Protein AF-A0A3M1KIP5-F1 (afdb_monomer_lite)

Secondary structure (DSSP, 8-state):
-HHHHHHHHHHHHHHT-SSPEEHHHHHHHHHHTT-S-TTS-HHHHHHHHHHHHHHHH--B-TTS-B--TT-EEEEE-SSS-EEEEE--SSTT---GGG--HHHHHHHHHHHHHHTTTS-HHHHHHHHHHHHHHHHHHHHHTTTS-HHHHHHHHHS-----SS---PPP---HHHHHHHHHHHHT-

Structure (mmCIF, N/CA/C/O backbone):
data_AF-A0A3M1KIP5-F1
#
_entry.id   AF-A0A3M1KIP5-F1
#
loop_
_atom_site.group_PDB
_atom_site.id
_atom_site.type_symbol
_atom_site.label_atom_id
_atom_site.label_alt_id
_atom_site.label_comp_id
_atom_site.label_asym_id
_atom_site.label_entity_id
_atom_site.label_seq_id
_atom_site.pdbx_PDB_ins_code
_atom_site.Cartn_x
_atom_site.Cartn_y
_atom_site.Cartn_z
_atom_site.occupancy
_atom_site.B_iso_or_equiv
_atom_site.auth_seq_id
_atom_site.auth_comp_id
_atom_site.auth_asym_id
_atom_site.auth_atom_id
_atom_site.pdbx_PDB_model_num
ATOM 1 N N . MET A 1 1 ? 10.386 -3.881 9.598 1.00 54.75 1 MET A N 1
ATOM 2 C CA . MET A 1 1 ? 9.804 -4.702 8.514 1.00 54.75 1 MET A CA 1
ATOM 3 C C . MET A 1 1 ? 8.302 -4.890 8.726 1.00 54.75 1 MET A C 1
ATOM 5 O O . MET A 1 1 ? 7.538 -4.656 7.800 1.00 54.75 1 MET A O 1
ATOM 9 N N . ASP A 1 2 ? 7.871 -5.160 9.959 1.00 76.81 2 ASP A N 1
ATOM 10 C CA . ASP A 1 2 ? 6.479 -5.493 10.322 1.00 76.81 2 ASP A CA 1
ATOM 11 C C . ASP A 1 2 ? 5.437 -4.433 9.949 1.00 76.81 2 ASP A C 1
ATOM 13 O O . ASP A 1 2 ? 4.329 -4.760 9.543 1.00 76.81 2 ASP A O 1
ATOM 17 N N . THR A 1 3 ? 5.781 -3.145 10.023 1.00 81.94 3 THR A N 1
ATOM 18 C CA . THR A 1 3 ? 4.866 -2.063 9.616 1.00 81.94 3 THR A CA 1
ATOM 19 C C . THR A 1 3 ? 4.577 -2.058 8.118 1.00 81.94 3 THR A C 1
ATOM 21 O O . THR A 1 3 ? 3.453 -1.771 7.720 1.00 81.94 3 THR A O 1
ATOM 24 N N . PHE A 1 4 ? 5.569 -2.384 7.286 1.00 80.81 4 PHE A N 1
ATOM 25 C CA . PHE A 1 4 ? 5.369 -2.473 5.842 1.00 80.81 4 PHE A CA 1
ATOM 26 C C . PHE A 1 4 ? 4.468 -3.662 5.497 1.00 80.81 4 PHE A C 1
ATOM 28 O O . PHE A 1 4 ? 3.470 -3.487 4.806 1.00 80.81 4 PHE A O 1
ATOM 35 N N . LEU A 1 5 ? 4.772 -4.840 6.054 1.00 80.81 5 LEU A N 1
ATOM 36 C CA . LEU A 1 5 ? 3.982 -6.053 5.834 1.00 80.81 5 LEU A CA 1
ATOM 37 C C . LEU A 1 5 ? 2.540 -5.891 6.319 1.00 80.81 5 LEU A C 1
ATOM 39 O O . LEU A 1 5 ? 1.616 -6.241 5.598 1.00 80.81 5 LEU A O 1
ATOM 43 N N . ARG A 1 6 ? 2.335 -5.268 7.484 1.00 90.88 6 ARG A N 1
ATOM 44 C CA . ARG A 1 6 ? 0.993 -4.983 8.003 1.00 90.88 6 ARG A CA 1
ATOM 45 C C . ARG A 1 6 ? 0.198 -4.060 7.080 1.00 90.88 6 ARG A C 1
ATOM 47 O O . ARG A 1 6 ? -0.971 -4.315 6.830 1.00 90.88 6 ARG A O 1
ATOM 54 N N . ARG A 1 7 ? 0.816 -3.003 6.546 1.00 91.19 7 ARG A N 1
ATOM 55 C CA . ARG A 1 7 ? 0.163 -2.094 5.584 1.00 91.19 7 ARG A CA 1
ATOM 56 C C . ARG A 1 7 ? -0.184 -2.798 4.278 1.00 91.19 7 ARG A C 1
ATOM 58 O O . ARG A 1 7 ? -1.271 -2.585 3.754 1.00 91.19 7 ARG A O 1
ATOM 65 N N . LEU A 1 8 ? 0.710 -3.653 3.786 1.00 86.19 8 LEU A N 1
ATOM 66 C CA . LEU A 1 8 ? 0.456 -4.463 2.600 1.00 86.19 8 LEU A CA 1
ATOM 67 C C . LEU A 1 8 ? -0.703 -5.442 2.831 1.00 86.19 8 LEU A C 1
ATOM 69 O O . LEU A 1 8 ? -1.588 -5.520 1.990 1.00 86.19 8 LEU A O 1
ATOM 73 N N . ALA A 1 9 ? -0.739 -6.111 3.986 1.00 88.50 9 ALA A N 1
ATOM 74 C CA . ALA A 1 9 ? -1.831 -7.002 4.370 1.00 88.50 9 ALA A CA 1
ATOM 75 C C . ALA A 1 9 ? -3.178 -6.262 4.461 1.00 88.50 9 ALA A C 1
ATOM 77 O O . ALA A 1 9 ? -4.189 -6.767 3.992 1.00 88.50 9 ALA A O 1
ATOM 78 N N . ILE A 1 10 ? -3.197 -5.025 4.978 1.00 92.38 10 ILE A N 1
ATOM 79 C CA . ILE A 1 10 ? -4.406 -4.180 4.962 1.00 92.38 10 ILE A CA 1
ATOM 80 C C . ILE A 1 10 ? -4.881 -3.935 3.523 1.00 92.38 10 ILE A C 1
ATOM 82 O O . ILE A 1 10 ? -6.062 -4.111 3.234 1.00 92.38 10 ILE A O 1
ATOM 86 N N . LEU A 1 11 ? -3.985 -3.515 2.625 1.00 89.56 11 LEU A N 1
ATOM 87 C CA . LEU A 1 11 ? -4.346 -3.230 1.232 1.00 89.56 11 LEU A CA 1
ATOM 88 C C . LEU A 1 11 ? -4.825 -4.485 0.497 1.00 89.56 11 LEU A C 1
ATOM 90 O O . LEU A 1 11 ? -5.821 -4.431 -0.218 1.00 89.56 11 LEU A O 1
ATOM 94 N N . GLU A 1 12 ? -4.147 -5.613 0.701 1.00 87.88 12 GLU A N 1
ATOM 95 C CA . GLU A 1 12 ? -4.512 -6.905 0.123 1.00 87.88 12 GLU A CA 1
ATOM 96 C C . GLU A 1 12 ? -5.912 -7.334 0.581 1.00 87.88 12 GLU A C 1
ATOM 98 O O . GLU A 1 12 ? -6.779 -7.601 -0.257 1.00 87.88 12 GLU A O 1
ATOM 103 N N . PHE A 1 13 ? -6.181 -7.255 1.885 1.00 91.75 13 PHE A N 1
ATOM 104 C CA . PHE A 1 13 ? -7.476 -7.597 2.461 1.00 91.75 13 PHE A CA 1
ATOM 105 C C . PHE A 1 13 ? -8.607 -6.733 1.895 1.00 91.75 13 PHE A C 1
ATOM 107 O O . PHE A 1 13 ? -9.671 -7.239 1.528 1.00 91.75 13 PHE A O 1
ATOM 114 N N . LEU A 1 14 ? -8.373 -5.422 1.786 1.00 90.56 14 LEU A N 1
ATOM 115 C CA . LEU A 1 14 ? -9.353 -4.481 1.247 1.00 90.56 14 LEU A CA 1
ATOM 116 C C . LEU A 1 14 ? -9.543 -4.630 -0.267 1.00 90.56 14 LEU A C 1
ATOM 118 O O . LEU A 1 14 ? -10.657 -4.433 -0.744 1.00 90.56 14 LEU A O 1
ATOM 122 N N . SER A 1 15 ? -8.511 -5.032 -1.015 1.00 85.00 15 SER A N 1
ATOM 123 C CA . SER A 1 15 ? -8.609 -5.265 -2.465 1.00 85.00 15 SER A CA 1
ATOM 124 C C . SER A 1 15 ? -9.540 -6.428 -2.824 1.00 85.00 15 SER A C 1
ATOM 126 O O . SER A 1 15 ? -10.148 -6.443 -3.890 1.00 85.00 15 SER A O 1
ATOM 128 N N . ARG A 1 16 ? -9.686 -7.402 -1.920 1.00 84.56 16 ARG A N 1
ATOM 129 C CA . ARG A 1 16 ? -10.573 -8.564 -2.090 1.00 84.56 16 ARG A CA 1
ATOM 130 C C . ARG A 1 16 ? -11.971 -8.332 -1.518 1.00 84.56 16 ARG A C 1
ATOM 132 O O . ARG A 1 16 ? -12.864 -9.160 -1.701 1.00 84.56 16 ARG A O 1
ATOM 139 N N . ALA A 1 17 ? -12.179 -7.234 -0.793 1.00 85.88 17 ALA A N 1
ATOM 140 C CA . ALA A 1 17 ? -13.436 -6.957 -0.123 1.00 85.88 17 ALA A CA 1
ATOM 141 C C . ALA A 1 17 ? -14.461 -6.347 -1.093 1.00 85.88 17 ALA A C 1
ATOM 143 O O . ALA A 1 17 ? -14.305 -5.229 -1.571 1.00 85.88 17 ALA A O 1
ATOM 144 N N . ALA A 1 18 ? -15.568 -7.060 -1.320 1.00 82.31 18 ALA A N 1
ATOM 145 C CA . ALA A 1 18 ? -16.696 -6.547 -2.104 1.00 82.31 18 ALA A CA 1
ATOM 146 C C . ALA A 1 18 ? -17.491 -5.437 -1.386 1.00 82.31 18 ALA A C 1
ATOM 148 O O . ALA A 1 18 ? -18.277 -4.736 -2.015 1.00 82.31 18 ALA A O 1
ATOM 149 N N . GLN A 1 19 ? -17.324 -5.302 -0.067 1.00 88.38 19 GLN A N 1
ATOM 150 C CA . GLN A 1 19 ? -18.019 -4.324 0.768 1.00 88.38 19 GLN A CA 1
ATOM 151 C C . GLN A 1 19 ? -17.032 -3.609 1.703 1.00 88.38 19 GLN A C 1
ATOM 153 O O . GLN A 1 19 ? -16.043 -4.228 2.115 1.00 88.38 19 GLN A O 1
ATOM 158 N N . PRO A 1 20 ? -17.319 -2.355 2.103 1.00 91.44 20 PRO A N 1
ATOM 159 C CA . PRO A 1 20 ? -16.514 -1.621 3.072 1.00 91.44 20 PRO A CA 1
ATOM 160 C C . PRO A 1 20 ? -16.344 -2.365 4.405 1.00 91.44 20 PRO A C 1
ATOM 162 O O . PRO A 1 20 ? -17.316 -2.820 5.015 1.00 91.44 20 PRO A O 1
ATOM 165 N N . ARG A 1 21 ? -15.103 -2.436 4.893 1.00 93.75 21 ARG A N 1
ATOM 166 C CA . ARG A 1 21 ? -14.703 -3.136 6.121 1.00 93.75 21 ARG A CA 1
ATOM 167 C C . ARG A 1 21 ? -14.492 -2.182 7.283 1.00 93.75 21 ARG A C 1
ATOM 169 O O . ARG A 1 21 ? -13.931 -1.101 7.149 1.00 93.75 21 ARG A O 1
ATOM 176 N N . THR A 1 22 ? -14.925 -2.587 8.462 1.00 93.38 22 THR A N 1
ATOM 177 C CA . THR A 1 22 ? -14.677 -1.867 9.711 1.00 93.38 22 THR A CA 1
ATOM 178 C C . THR A 1 22 ? -13.226 -2.031 10.163 1.00 93.38 22 THR A C 1
ATOM 180 O O . THR A 1 22 ? -12.575 -3.035 9.874 1.00 93.38 22 THR A O 1
ATOM 183 N N . THR A 1 23 ? -12.719 -1.084 10.959 1.00 92.12 23 THR A N 1
ATOM 184 C CA . THR A 1 23 ? -11.392 -1.224 11.590 1.00 92.12 23 THR A CA 1
ATOM 185 C C . THR A 1 23 ? -11.284 -2.505 12.431 1.00 92.12 23 THR A C 1
ATOM 187 O O . THR A 1 23 ? -10.208 -3.085 12.513 1.00 92.12 23 THR A O 1
ATOM 190 N N . GLY A 1 24 ? -12.387 -2.975 13.028 1.00 92.06 24 GLY A N 1
ATOM 191 C CA . GLY A 1 24 ? -12.421 -4.230 13.784 1.00 92.06 24 GLY A CA 1
ATOM 192 C C . GLY A 1 24 ? -12.180 -5.464 12.911 1.00 92.06 24 GLY A C 1
ATOM 193 O O . GLY A 1 24 ? -11.365 -6.307 13.271 1.00 92.06 24 GLY A O 1
ATOM 194 N N . GLU A 1 25 ? -12.817 -5.537 11.738 1.00 93.81 25 GLU A N 1
ATOM 195 C CA . GLU A 1 25 ? -12.577 -6.616 10.765 1.00 93.81 25 GLU A CA 1
ATOM 196 C C . GLU A 1 25 ? -11.126 -6.619 10.270 1.00 93.81 25 GLU A C 1
ATOM 198 O O . GLU A 1 25 ? -10.512 -7.678 10.168 1.00 93.81 25 GLU A O 1
ATOM 203 N N . ILE A 1 26 ? -10.551 -5.435 10.030 1.00 94.75 26 ILE A N 1
ATOM 204 C CA . ILE A 1 26 ? -9.141 -5.298 9.642 1.00 94.75 26 ILE A CA 1
ATOM 205 C C . ILE A 1 26 ? -8.222 -5.798 10.766 1.00 94.75 26 ILE A C 1
ATOM 207 O O . ILE A 1 26 ? -7.284 -6.543 10.505 1.00 94.75 26 ILE A O 1
ATOM 211 N N . ILE A 1 27 ? -8.486 -5.425 12.024 1.00 94.62 27 ILE A N 1
ATOM 212 C CA . ILE A 1 27 ? -7.706 -5.909 13.175 1.00 94.62 27 ILE A CA 1
ATOM 213 C C . ILE A 1 27 ? -7.781 -7.433 13.277 1.00 94.62 27 ILE A C 1
ATOM 215 O O . ILE A 1 27 ? -6.754 -8.060 13.519 1.00 94.62 27 ILE A O 1
ATOM 219 N N . GLN A 1 28 ? -8.965 -8.021 13.091 1.00 93.75 28 GLN A N 1
ATOM 220 C CA . GLN A 1 28 ? -9.125 -9.470 13.158 1.00 93.75 28 GLN A CA 1
ATOM 221 C C . GLN A 1 28 ? -8.311 -10.168 12.065 1.00 93.75 28 GLN A C 1
ATOM 223 O O . GLN A 1 28 ? -7.506 -11.034 12.385 1.00 93.75 28 GLN A O 1
ATOM 228 N N . HIS A 1 29 ? -8.413 -9.711 10.815 1.00 94.56 29 HIS A N 1
ATOM 229 C CA . HIS A 1 29 ? -7.602 -10.237 9.715 1.00 94.56 29 HIS A CA 1
ATOM 230 C C . HIS A 1 29 ? -6.095 -10.164 10.014 1.00 94.56 29 HIS A C 1
ATOM 232 O O . HIS A 1 29 ? -5.353 -11.116 9.785 1.00 94.56 29 HIS A O 1
ATOM 238 N N . LEU A 1 30 ? -5.633 -9.046 10.580 1.00 93.50 30 LEU A N 1
ATOM 239 C CA . LEU A 1 30 ? -4.225 -8.879 10.930 1.00 93.50 30 LEU A CA 1
ATOM 240 C C . LEU A 1 30 ? -3.780 -9.740 12.123 1.00 93.50 30 LEU A C 1
ATOM 242 O O . LEU A 1 30 ? -2.596 -10.056 12.214 1.00 93.50 30 LEU A O 1
ATOM 246 N N . ARG A 1 31 ? -4.689 -10.112 13.034 1.00 93.12 31 ARG A N 1
ATOM 247 C CA . ARG A 1 31 ? -4.415 -11.099 14.091 1.00 93.12 31 ARG A CA 1
ATOM 248 C C . ARG A 1 31 ? -4.285 -12.496 13.506 1.00 93.12 31 ARG A C 1
ATOM 250 O O . ARG A 1 31 ? -3.329 -13.188 13.832 1.00 93.12 31 ARG A O 1
ATOM 257 N N . ASP A 1 32 ? -5.210 -12.863 12.625 1.00 91.38 32 ASP A N 1
ATOM 258 C CA . ASP A 1 32 ? -5.230 -14.175 11.980 1.00 91.38 32 ASP A CA 1
ATOM 259 C C . ASP A 1 32 ? -3.981 -14.387 11.103 1.00 91.38 32 ASP A C 1
ATOM 261 O O . ASP A 1 32 ? -3.467 -15.497 11.016 1.00 91.38 32 ASP A O 1
ATOM 265 N N . GLY A 1 33 ? -3.457 -13.314 10.496 1.00 87.44 33 GLY A N 1
ATOM 266 C CA . GLY A 1 33 ? -2.210 -13.315 9.721 1.00 87.44 33 GLY A CA 1
ATOM 267 C C . GLY A 1 33 ? -0.926 -13.050 10.521 1.00 87.44 33 GLY A C 1
ATOM 268 O O . GLY A 1 33 ? 0.108 -12.799 9.910 1.00 87.44 33 GLY A O 1
ATOM 269 N N . GLU A 1 34 ? -0.980 -13.037 11.859 1.00 90.38 34 GLU A N 1
ATOM 270 C CA . GLU A 1 34 ? 0.174 -12.796 12.750 1.00 90.38 34 GLU A CA 1
ATOM 271 C C . GLU A 1 34 ? 0.922 -11.463 12.502 1.00 90.38 34 GLU A C 1
ATOM 273 O O . GLU A 1 34 ? 2.088 -11.290 12.855 1.00 90.38 34 GLU A O 1
ATOM 278 N N . TYR A 1 35 ? 0.239 -10.461 11.939 1.00 88.75 35 TYR A N 1
ATOM 279 C CA . TYR A 1 35 ? 0.788 -9.119 11.689 1.00 88.75 35 TYR A CA 1
ATOM 280 C C . TYR A 1 35 ? 0.673 -8.175 12.899 1.00 88.75 35 TYR A C 1
ATOM 282 O O . TYR A 1 35 ? 1.115 -7.017 12.842 1.00 88.75 35 TYR A O 1
ATOM 290 N N . LEU A 1 36 ? 0.046 -8.642 13.982 1.00 91.00 36 LEU A N 1
ATOM 291 C CA . LEU A 1 36 ? -0.139 -7.933 15.246 1.00 91.00 36 LEU A CA 1
ATOM 292 C C . LEU A 1 36 ? 0.432 -8.749 16.404 1.00 91.00 36 LEU A C 1
ATOM 294 O O . LEU A 1 36 ? 0.366 -9.974 16.403 1.00 91.00 36 LEU A O 1
ATOM 298 N N . ASP A 1 37 ? 0.936 -8.053 17.424 1.00 88.19 37 ASP A N 1
ATOM 299 C CA . ASP A 1 37 ? 1.374 -8.697 18.662 1.00 88.19 37 ASP A CA 1
ATOM 300 C C . ASP A 1 37 ? 0.163 -9.355 19.359 1.00 88.19 37 ASP A C 1
ATOM 302 O O . ASP A 1 37 ? -0.781 -8.645 19.731 1.00 88.19 37 ASP A O 1
ATOM 306 N N . PRO A 1 38 ? 0.170 -10.685 19.575 1.00 84.88 38 PRO A N 1
ATOM 307 C CA . PRO A 1 38 ? -0.939 -11.399 20.205 1.00 84.88 38 PRO A CA 1
ATOM 308 C C . PRO A 1 38 ? -1.185 -10.969 21.658 1.00 84.88 38 PRO A C 1
ATOM 310 O O . PRO A 1 38 ? -2.262 -11.215 22.197 1.00 84.88 38 PRO A O 1
ATOM 313 N N . ARG A 1 39 ? -0.213 -10.312 22.306 1.00 88.62 39 ARG A N 1
ATOM 314 C CA . ARG A 1 39 ? -0.337 -9.791 23.677 1.00 88.62 39 ARG A CA 1
ATOM 315 C C . ARG A 1 39 ? -0.875 -8.362 23.731 1.00 88.62 39 ARG A C 1
ATOM 317 O O . ARG A 1 39 ? -1.145 -7.853 24.820 1.00 88.62 39 ARG A O 1
ATOM 324 N N . ALA A 1 40 ? -1.018 -7.689 22.589 1.00 89.12 40 ALA A N 1
ATOM 325 C CA . ALA A 1 40 ? -1.474 -6.309 22.551 1.00 89.12 40 ALA A CA 1
ATOM 326 C C . ALA A 1 40 ? -2.982 -6.196 22.826 1.00 89.12 40 ALA A C 1
ATOM 328 O O . ALA A 1 40 ? -3.807 -6.913 22.256 1.00 89.12 40 ALA A O 1
ATOM 329 N N . SER A 1 41 ? -3.349 -5.227 23.673 1.00 92.75 41 SER A N 1
ATOM 330 C CA . SER A 1 41 ? -4.755 -4.901 23.934 1.00 92.75 41 SER A CA 1
ATOM 331 C C . SER A 1 41 ? -5.466 -4.400 22.673 1.00 92.75 41 SER A C 1
ATOM 333 O O . SER A 1 41 ? -4.845 -3.763 21.818 1.00 92.75 41 SER A O 1
ATOM 335 N N . ASP A 1 42 ? -6.788 -4.573 22.609 1.00 88.88 42 ASP A N 1
ATOM 336 C CA . ASP A 1 42 ? -7.612 -4.069 21.500 1.00 88.88 42 ASP A CA 1
ATOM 337 C C . ASP A 1 42 ? -7.413 -2.565 21.261 1.00 88.88 42 ASP A C 1
ATOM 339 O O . ASP A 1 42 ? -7.299 -2.123 20.119 1.00 88.88 42 ASP A O 1
ATOM 343 N N . SER A 1 43 ? -7.270 -1.771 22.329 1.00 91.12 43 SER A N 1
ATOM 344 C CA . SER A 1 43 ? -7.044 -0.323 22.218 1.00 91.12 43 SER A CA 1
ATOM 345 C C . SER A 1 43 ? -5.692 0.029 21.583 1.00 91.12 43 SER A C 1
ATOM 347 O O . SER A 1 43 ? -5.565 1.056 20.909 1.00 91.12 43 SER A O 1
ATOM 349 N N . THR A 1 44 ? -4.678 -0.812 21.805 1.00 93.06 44 THR A N 1
ATOM 350 C CA . THR A 1 44 ? -3.342 -0.669 21.220 1.00 93.06 44 THR A CA 1
ATOM 351 C C . THR A 1 44 ? -3.387 -1.033 19.743 1.00 93.06 44 THR A C 1
ATOM 353 O O . THR A 1 44 ? -2.921 -0.254 18.910 1.00 93.06 44 THR A O 1
ATOM 356 N N . CYS A 1 45 ? -4.013 -2.166 19.409 1.00 92.38 45 CYS A N 1
ATOM 357 C CA . CYS A 1 45 ? -4.211 -2.600 18.028 1.00 92.38 45 CYS A CA 1
ATOM 358 C C . CYS A 1 45 ? -5.008 -1.569 17.228 1.00 92.38 45 CYS A C 1
ATOM 360 O O . CYS A 1 45 ? -4.620 -1.215 16.118 1.00 92.38 45 CYS A O 1
ATOM 362 N N . GLN A 1 46 ? -6.069 -1.013 17.813 1.00 92.56 46 GLN A N 1
ATOM 363 C CA . GLN A 1 46 ? -6.891 -0.006 17.157 1.00 92.56 46 GLN A CA 1
ATOM 364 C C . GLN A 1 46 ? -6.102 1.263 16.837 1.00 92.56 46 GLN A C 1
ATOM 366 O O . GLN A 1 46 ? -6.145 1.727 15.702 1.00 92.56 46 GLN A O 1
ATOM 371 N N . ARG A 1 47 ? -5.326 1.798 17.790 1.00 92.75 47 ARG A N 1
ATOM 372 C CA . ARG A 1 47 ? -4.457 2.962 17.539 1.00 92.75 47 ARG A CA 1
ATOM 373 C C . ARG A 1 47 ? -3.406 2.677 16.467 1.00 92.75 47 ARG A C 1
ATOM 375 O O . ARG A 1 47 ? -3.143 3.535 15.627 1.00 92.75 47 ARG A O 1
ATOM 382 N N . LEU A 1 48 ? -2.823 1.480 16.487 1.00 94.00 48 LEU A N 1
ATOM 383 C CA . LEU A 1 48 ? -1.817 1.062 15.516 1.00 94.00 48 LEU A CA 1
ATOM 384 C C . LEU A 1 48 ? -2.396 0.987 14.097 1.00 94.00 48 LEU A C 1
ATOM 386 O O . LEU A 1 48 ? -1.847 1.600 13.184 1.00 94.00 48 LEU A O 1
ATOM 390 N N . VAL A 1 49 ? -3.521 0.290 13.930 1.00 93.62 49 VAL A N 1
ATOM 391 C CA . VAL A 1 49 ? -4.188 0.131 12.632 1.00 93.62 49 VAL A CA 1
ATOM 392 C C . VAL A 1 49 ? -4.726 1.469 12.127 1.00 93.62 49 VAL A C 1
ATOM 394 O O . VAL A 1 49 ? -4.560 1.776 10.953 1.00 93.62 49 VAL A O 1
ATOM 397 N N . GLN A 1 50 ? -5.279 2.319 12.999 1.00 92.12 50 GLN A N 1
ATOM 398 C CA . GLN A 1 50 ? -5.707 3.671 12.624 1.00 92.12 50 GLN A CA 1
ATOM 399 C C . GLN A 1 50 ? -4.535 4.506 12.085 1.00 92.12 50 GLN A C 1
ATOM 401 O O . GLN A 1 50 ? -4.680 5.193 11.078 1.00 92.12 50 GLN A O 1
ATOM 406 N N . ARG A 1 51 ? -3.357 4.418 12.719 1.00 91.00 51 ARG A N 1
ATOM 407 C CA . ARG A 1 51 ? -2.138 5.090 12.246 1.00 91.00 51 ARG A CA 1
ATOM 408 C C . ARG A 1 51 ? -1.705 4.580 10.873 1.00 91.00 51 ARG A C 1
ATOM 410 O O . ARG A 1 51 ? -1.275 5.374 10.044 1.00 91.00 51 ARG A O 1
ATOM 417 N N . ASP A 1 52 ? -1.796 3.276 10.637 1.00 92.50 52 ASP A N 1
ATOM 418 C CA . ASP A 1 52 ? -1.433 2.695 9.345 1.00 92.50 52 ASP A CA 1
ATOM 419 C C . ASP A 1 52 ? -2.436 3.047 8.243 1.00 92.50 52 ASP A C 1
ATOM 421 O O . ASP A 1 52 ? -2.013 3.373 7.141 1.00 92.50 52 ASP A O 1
ATOM 425 N N . LEU A 1 53 ? -3.734 3.078 8.544 1.00 91.69 53 LEU A N 1
ATOM 426 C CA . LEU A 1 53 ? -4.768 3.537 7.613 1.00 91.69 53 LEU A CA 1
ATOM 427 C C . LEU A 1 53 ? -4.604 5.017 7.263 1.00 91.69 53 LEU A C 1
ATOM 429 O O . LEU A 1 53 ? -4.685 5.370 6.094 1.00 91.69 53 LEU A O 1
ATOM 433 N N . ASN A 1 54 ? -4.301 5.872 8.243 1.00 88.50 54 ASN A N 1
ATOM 434 C CA . ASN A 1 54 ? -4.008 7.283 7.984 1.00 88.50 54 ASN A CA 1
ATOM 435 C C . ASN A 1 54 ? -2.746 7.445 7.124 1.00 88.50 54 ASN A C 1
ATOM 437 O O . ASN A 1 54 ? -2.729 8.260 6.212 1.00 88.50 54 ASN A O 1
ATOM 441 N N . PHE A 1 55 ? -1.705 6.638 7.364 1.00 87.12 55 PHE A N 1
ATOM 442 C CA . PHE A 1 55 ? -0.523 6.632 6.500 1.00 87.12 55 PHE A CA 1
ATOM 443 C C . PHE A 1 55 ? -0.868 6.235 5.058 1.00 87.12 55 PHE A C 1
ATOM 445 O O . PHE A 1 55 ? -0.363 6.842 4.121 1.00 87.12 55 PHE A O 1
ATOM 452 N N . LEU A 1 56 ? -1.704 5.209 4.879 1.00 84.50 56 LEU A N 1
ATOM 453 C CA . LEU A 1 56 ? -2.140 4.754 3.558 1.00 84.50 56 LEU A CA 1
ATOM 454 C C . LEU A 1 56 ? -3.028 5.792 2.858 1.00 84.50 56 LEU A C 1
ATOM 456 O O . LEU A 1 56 ? -2.927 5.962 1.650 1.00 84.50 56 LEU A O 1
ATOM 460 N N . LEU A 1 57 ? -3.858 6.516 3.607 1.00 83.81 57 LEU A N 1
ATOM 461 C CA . LEU A 1 57 ? -4.662 7.614 3.074 1.00 83.81 57 LEU A CA 1
ATOM 462 C C . LEU A 1 57 ? -3.784 8.791 2.601 1.00 83.81 57 LEU A C 1
ATOM 464 O O . LEU A 1 57 ? -4.158 9.494 1.671 1.00 83.81 57 LEU A O 1
ATOM 468 N N . GLY A 1 58 ? -2.589 8.955 3.174 1.00 76.62 58 GLY A N 1
ATOM 469 C CA . GLY A 1 58 ? -1.644 10.012 2.819 1.00 76.62 58 GLY A CA 1
ATOM 470 C C . GLY A 1 58 ? -1.885 11.312 3.586 1.00 76.62 58 GLY A C 1
ATOM 471 O O . GLY A 1 58 ? -2.812 11.415 4.388 1.00 76.62 58 GLY A O 1
ATOM 472 N N . GLU A 1 59 ? -1.001 12.286 3.375 1.00 74.38 59 GLU A N 1
ATOM 473 C CA . GLU A 1 59 ? -1.142 13.619 3.967 1.00 74.38 59 GLU A CA 1
ATOM 474 C C . GLU A 1 59 ? -2.337 14.352 3.344 1.00 74.38 59 GLU A C 1
ATOM 476 O O . GLU A 1 59 ? -2.630 14.180 2.157 1.00 74.38 59 GLU A O 1
ATOM 481 N N . GLU A 1 60 ? -3.038 15.122 4.174 1.00 76.56 60 GLU A N 1
ATOM 482 C CA . GLU A 1 60 ? -4.095 16.038 3.745 1.00 76.56 60 GLU A CA 1
ATOM 483 C C . GLU A 1 60 ? -3.434 17.314 3.205 1.00 76.56 60 GLU A C 1
ATOM 485 O O . GLU A 1 60 ? -2.483 17.822 3.807 1.00 76.56 60 GLU A O 1
ATOM 490 N N . ASP A 1 61 ? -3.898 17.799 2.056 1.00 72.38 61 ASP A N 1
ATOM 491 C CA . ASP A 1 61 ? -3.474 19.084 1.505 1.00 72.38 61 ASP A CA 1
ATOM 492 C C . ASP A 1 61 ? -4.177 20.271 2.195 1.00 72.38 61 ASP A C 1
ATOM 494 O O . ASP A 1 61 ? -4.918 20.112 3.168 1.00 72.38 61 ASP A O 1
ATOM 498 N N . GLU A 1 62 ? -3.900 21.490 1.722 1.00 67.06 62 GLU A N 1
ATOM 499 C CA . GLU A 1 62 ? -4.458 22.730 2.284 1.00 67.06 62 GLU A CA 1
ATOM 500 C C . GLU A 1 62 ? -5.995 22.788 2.200 1.00 67.06 62 GLU A C 1
ATOM 502 O O . GLU A 1 62 ? -6.624 23.471 3.012 1.00 67.06 62 GLU A O 1
ATOM 507 N N . ASP A 1 63 ? -6.592 22.024 1.282 1.00 71.00 63 ASP A N 1
ATOM 508 C CA . ASP A 1 63 ? -8.037 21.916 1.079 1.00 71.00 63 ASP A CA 1
ATOM 509 C C . ASP A 1 63 ? -8.661 20.757 1.887 1.00 71.00 63 ASP A C 1
ATOM 511 O O . ASP A 1 63 ? -9.881 20.565 1.888 1.00 71.00 63 ASP A O 1
ATOM 515 N N . GLY A 1 64 ? -7.845 20.007 2.639 1.00 69.50 64 GLY A N 1
ATOM 516 C CA . GLY A 1 64 ? -8.276 18.864 3.441 1.00 69.50 64 GLY A CA 1
ATOM 517 C C . GLY A 1 64 ? -8.527 17.599 2.618 1.00 69.50 64 GLY A C 1
ATOM 518 O O . GLY A 1 64 ? -9.135 16.648 3.123 1.00 69.50 64 GLY A O 1
ATOM 519 N N . GLU A 1 65 ? -8.073 17.563 1.363 1.00 69.31 65 GLU A N 1
ATOM 520 C CA . GLU A 1 65 ? -8.111 16.370 0.532 1.00 69.31 65 GLU A CA 1
ATOM 521 C C . GLU A 1 65 ? -6.864 15.525 0.784 1.00 69.31 65 GLU A C 1
ATOM 523 O O . GLU A 1 65 ? -5.721 15.971 0.688 1.00 69.31 65 GLU A O 1
ATOM 528 N N . ALA A 1 66 ? -7.074 14.256 1.124 1.00 73.00 66 ALA A N 1
ATOM 529 C CA . ALA A 1 66 ? -5.960 13.343 1.287 1.00 73.00 66 ALA A CA 1
ATOM 530 C C . ALA A 1 66 ? -5.360 12.986 -0.078 1.00 73.00 66 ALA A C 1
ATOM 532 O O . ALA A 1 66 ? -6.089 12.659 -1.018 1.00 73.00 66 ALA A O 1
ATOM 533 N N . LEU A 1 67 ? -4.026 12.957 -0.154 1.00 67.19 67 LEU A N 1
ATOM 534 C CA . LEU A 1 67 ? -3.263 12.520 -1.330 1.00 67.19 67 LEU A CA 1
ATOM 535 C C . LEU A 1 67 ? -3.783 11.194 -1.916 1.00 67.19 67 LEU A C 1
ATOM 537 O O . LEU A 1 67 ? -3.760 10.998 -3.129 1.00 67.19 67 LEU A O 1
ATOM 541 N N . ASN A 1 68 ? -4.226 10.294 -1.035 1.00 74.50 68 ASN A N 1
ATOM 542 C CA . ASN A 1 68 ? -4.863 9.013 -1.315 1.00 74.50 68 ASN A CA 1
ATOM 543 C C . ASN A 1 68 ? -4.220 8.203 -2.455 1.00 74.50 68 ASN A C 1
ATOM 545 O O . ASN A 1 68 ? -4.899 7.805 -3.406 1.00 74.50 68 ASN A O 1
ATOM 549 N N . PRO A 1 69 ? -2.911 7.901 -2.361 1.00 66.06 69 PRO A N 1
ATOM 550 C CA . PRO A 1 69 ? -2.167 7.276 -3.454 1.00 66.06 69 PRO A CA 1
ATOM 551 C C . PRO A 1 69 ? -2.638 5.850 -3.783 1.00 66.06 69 PRO A C 1
ATOM 553 O O . PRO A 1 69 ? -2.285 5.322 -4.836 1.00 66.06 69 PRO A O 1
ATOM 556 N N . PHE A 1 70 ? -3.401 5.214 -2.889 1.00 72.56 70 PHE A N 1
ATOM 557 C CA . PHE A 1 70 ? -3.884 3.841 -3.046 1.00 72.56 70 PHE A CA 1
ATOM 558 C C . PHE A 1 70 ? -5.382 3.747 -3.370 1.00 72.56 70 PHE A C 1
ATOM 560 O O . PHE A 1 70 ? -5.880 2.635 -3.508 1.00 72.56 70 PHE A O 1
ATOM 567 N N . GLY A 1 71 ? -6.112 4.865 -3.480 1.00 77.00 71 GLY A N 1
ATOM 568 C CA . GLY A 1 71 ? -7.561 4.829 -3.730 1.00 77.00 71 GLY A CA 1
ATOM 569 C C . GLY A 1 71 ? -8.363 4.266 -2.550 1.00 77.00 71 GLY A C 1
ATOM 570 O O . GLY A 1 71 ? -9.350 3.553 -2.724 1.00 77.00 71 GLY A O 1
ATOM 571 N N . LEU A 1 72 ? -7.915 4.546 -1.328 1.00 85.94 72 LEU A N 1
ATOM 572 C CA . LEU A 1 72 ? -8.575 4.151 -0.094 1.00 85.94 72 LEU A CA 1
ATOM 573 C C . LEU A 1 72 ? -9.798 5.045 0.157 1.00 85.94 72 LEU A C 1
ATOM 575 O O . LEU A 1 72 ? -9.683 6.257 0.327 1.00 85.94 72 LEU A O 1
ATOM 579 N N . VAL A 1 73 ? -10.980 4.447 0.212 1.00 86.25 73 VAL A N 1
ATOM 580 C CA . VAL A 1 73 ? -12.245 5.132 0.483 1.00 86.25 73 VAL A CA 1
ATOM 581 C C . VAL A 1 73 ? -12.580 4.990 1.964 1.00 86.25 73 VAL A C 1
ATOM 583 O O . VAL A 1 73 ? -12.614 3.882 2.505 1.00 86.25 73 VAL A O 1
ATOM 586 N N . ARG A 1 74 ? -12.829 6.126 2.626 1.00 88.81 74 ARG A N 1
ATOM 587 C CA . ARG A 1 74 ? -13.250 6.199 4.031 1.00 88.81 74 ARG A CA 1
ATOM 588 C C . ARG A 1 74 ? -14.717 6.608 4.112 1.00 88.81 74 ARG A C 1
ATOM 590 O O . ARG A 1 74 ? -15.049 7.776 3.928 1.00 88.81 74 ARG A O 1
ATOM 597 N N . GLU A 1 75 ? -15.578 5.668 4.476 1.00 88.00 75 GLU A N 1
ATOM 598 C CA . GLU A 1 75 ? -17.012 5.891 4.658 1.00 88.00 75 GLU A CA 1
ATOM 599 C C . GLU A 1 75 ? -17.392 5.961 6.137 1.00 88.00 75 GLU A C 1
ATOM 601 O O . GLU A 1 75 ? -16.789 5.321 7.006 1.00 88.00 75 GLU A O 1
ATOM 606 N N . ARG A 1 76 ? -18.428 6.739 6.452 1.00 84.62 76 ARG A N 1
ATOM 607 C CA . ARG A 1 76 ? -18.977 6.807 7.809 1.00 84.62 76 ARG A CA 1
ATOM 608 C C . ARG A 1 76 ? -19.958 5.648 8.006 1.00 84.62 76 ARG A C 1
ATOM 610 O O . ARG A 1 76 ? -20.939 5.550 7.282 1.00 84.62 76 ARG A O 1
ATOM 617 N N . GLY A 1 77 ? -19.685 4.767 8.967 1.00 78.06 77 GLY A N 1
ATOM 618 C CA . GLY A 1 77 ? -20.575 3.651 9.302 1.00 78.06 77 GLY A CA 1
ATOM 619 C C . GLY A 1 77 ? -21.763 4.066 10.180 1.00 78.06 77 GLY A C 1
ATOM 620 O O . GLY A 1 77 ? -21.922 5.233 10.527 1.00 78.06 77 GLY A O 1
ATOM 621 N N . GLU A 1 78 ? -22.557 3.081 10.616 1.00 69.38 78 GLU A N 1
ATOM 622 C CA . GLU A 1 78 ? -23.777 3.263 11.434 1.00 69.38 78 GLU A CA 1
ATOM 623 C C . GLU A 1 78 ? -23.541 3.921 12.819 1.00 69.38 78 GLU A C 1
ATOM 625 O O . GLU A 1 78 ? -24.488 4.264 13.524 1.00 69.38 78 GLU A O 1
ATOM 630 N N . ARG A 1 79 ? -22.281 4.123 13.236 1.00 71.44 79 ARG A N 1
ATOM 631 C CA . ARG A 1 79 ? -21.874 4.776 14.501 1.00 71.44 79 ARG A CA 1
ATOM 632 C C . ARG A 1 79 ? -20.739 5.787 14.258 1.00 71.44 79 ARG A C 1
ATOM 634 O O . ARG A 1 79 ? -20.434 6.146 13.127 1.00 71.44 79 ARG A O 1
ATOM 641 N N . LYS A 1 80 ? -20.033 6.232 15.311 1.00 68.06 80 LYS A N 1
ATOM 642 C CA . LYS A 1 80 ? -18.756 6.986 15.210 1.00 68.06 80 LYS A CA 1
ATOM 643 C C . LYS A 1 80 ? -17.583 6.134 14.670 1.00 68.06 80 LYS A C 1
ATOM 645 O O . LYS A 1 80 ? -16.437 6.335 15.058 1.00 68.06 80 LYS A O 1
ATOM 650 N N . THR A 1 81 ? -17.860 5.148 13.827 1.00 78.06 81 THR A N 1
ATOM 651 C CA . THR A 1 81 ? -16.884 4.192 13.300 1.00 78.06 81 THR A CA 1
ATOM 652 C C . THR A 1 81 ? -16.761 4.373 11.800 1.00 78.06 81 THR A C 1
ATOM 654 O O . THR A 1 81 ? -17.772 4.484 11.107 1.00 78.06 81 THR A O 1
ATOM 657 N N . PHE A 1 82 ? -15.532 4.373 11.301 1.00 86.62 82 PHE A N 1
ATOM 658 C CA . PHE A 1 82 ? -15.267 4.416 9.869 1.00 86.62 82 PHE A CA 1
ATOM 659 C C . PHE A 1 82 ? -15.276 3.013 9.267 1.00 86.62 82 PHE A C 1
ATOM 661 O O . PHE A 1 82 ? -14.917 2.030 9.926 1.00 86.62 82 PHE A O 1
ATOM 668 N N . ARG A 1 83 ? -15.690 2.948 8.006 1.00 92.06 83 ARG A N 1
ATOM 669 C CA . ARG A 1 83 ? -15.540 1.799 7.126 1.00 92.06 83 ARG A CA 1
ATOM 670 C C . ARG A 1 83 ? -14.573 2.156 6.006 1.00 92.06 83 ARG A C 1
ATOM 672 O O . ARG A 1 83 ? -14.506 3.306 5.584 1.00 92.06 83 ARG A O 1
ATOM 679 N N . TRP A 1 84 ? -13.813 1.165 5.577 1.00 92.69 84 TRP A N 1
ATOM 680 C CA . TRP A 1 84 ? -12.699 1.308 4.659 1.00 92.69 84 TRP A CA 1
ATOM 681 C C . TRP A 1 84 ? -12.894 0.372 3.483 1.00 92.69 84 TRP A C 1
ATOM 683 O O . TRP A 1 84 ? -13.218 -0.801 3.669 1.00 92.69 84 TRP A O 1
ATOM 693 N N . GLN A 1 85 ? -12.675 0.878 2.283 1.00 91.06 85 GLN A N 1
ATOM 694 C CA . GLN A 1 85 ? -12.695 0.085 1.065 1.00 91.06 85 GLN A CA 1
ATOM 695 C C . GLN A 1 85 ? -11.556 0.534 0.160 1.00 91.06 85 GLN A C 1
ATOM 697 O O . GLN A 1 85 ? -11.148 1.691 0.209 1.00 91.06 85 GLN A O 1
ATOM 702 N N . LEU A 1 86 ? -11.032 -0.379 -0.649 1.00 87.12 86 LEU A N 1
ATOM 703 C CA . LEU A 1 86 ? -10.152 -0.017 -1.749 1.00 87.12 86 LEU A CA 1
ATOM 704 C C . LEU A 1 86 ? -11.009 0.144 -3.005 1.00 87.12 86 LEU A C 1
ATOM 706 O O . LEU A 1 86 ? -11.762 -0.772 -3.340 1.00 87.12 86 LEU A O 1
ATOM 710 N N . ASP A 1 87 ? -10.914 1.281 -3.691 1.00 76.31 87 ASP A N 1
ATOM 711 C CA . ASP A 1 87 ? -11.525 1.415 -5.011 1.00 76.31 87 ASP A CA 1
ATOM 712 C C . ASP A 1 87 ? -10.738 0.564 -6.016 1.00 76.31 87 ASP A C 1
ATOM 714 O O . ASP A 1 87 ? -9.700 0.958 -6.547 1.00 76.31 87 ASP A O 1
ATOM 718 N N . THR A 1 88 ? -11.222 -0.656 -6.238 1.00 63.56 88 THR A N 1
ATOM 719 C CA . THR A 1 88 ? -10.659 -1.610 -7.200 1.00 63.56 88 THR A CA 1
ATOM 720 C C . THR A 1 88 ? -11.161 -1.371 -8.624 1.00 63.56 88 THR A C 1
ATOM 722 O O . THR A 1 88 ? -10.567 -1.886 -9.573 1.00 63.56 88 THR A O 1
ATOM 725 N N . GLY A 1 89 ? -12.243 -0.597 -8.787 1.00 53.59 89 GLY A N 1
ATOM 726 C CA . GLY A 1 89 ? -12.866 -0.282 -10.075 1.00 53.59 89 GLY A CA 1
ATOM 727 C C . GLY A 1 89 ? -12.156 0.852 -10.808 1.00 53.59 89 GLY A C 1
ATOM 728 O O . GLY A 1 89 ? -12.097 0.861 -12.041 1.00 53.59 89 GLY A O 1
ATOM 729 N N . ALA A 1 90 ? -11.527 1.762 -10.067 1.00 51.66 90 ALA A N 1
ATOM 730 C CA . ALA A 1 90 ? -10.536 2.686 -10.593 1.00 51.66 90 ALA A CA 1
ATOM 731 C C . ALA A 1 90 ? -9.221 1.943 -10.858 1.00 51.66 90 ALA A C 1
ATOM 733 O O . ALA A 1 90 ? -8.221 2.218 -10.202 1.00 51.66 90 ALA A O 1
ATOM 734 N N . GLY A 1 91 ? -9.236 0.985 -11.795 1.00 48.50 91 GLY A N 1
ATOM 735 C CA . GLY A 1 91 ? -8.114 0.108 -12.121 1.00 48.50 91 GLY A CA 1
ATOM 736 C C . GLY A 1 91 ? -6.800 0.865 -12.078 1.00 48.50 91 GLY A C 1
ATOM 737 O O . GLY A 1 91 ? -6.517 1.629 -12.991 1.00 48.50 91 GLY A O 1
ATOM 738 N N . LEU A 1 92 ? -6.065 0.705 -10.973 1.00 51.91 92 LEU A N 1
ATOM 739 C CA . LEU A 1 92 ? -4.736 1.259 -10.781 1.00 51.91 92 LEU A CA 1
ATOM 740 C C . LEU A 1 92 ? -4.622 2.717 -11.317 1.00 51.91 92 LEU A C 1
ATOM 742 O O . LEU A 1 92 ? -3.652 3.103 -11.968 1.00 51.91 92 LEU A O 1
ATOM 746 N N . ARG A 1 93 ? -5.647 3.550 -11.067 1.00 49.06 93 ARG A N 1
ATOM 747 C CA . ARG A 1 93 ? -5.640 4.991 -11.371 1.00 49.06 93 ARG A CA 1
ATOM 748 C C . ARG A 1 93 ? -4.809 5.707 -10.316 1.00 49.06 93 ARG A C 1
ATOM 750 O O . ARG A 1 93 ? -5.306 6.524 -9.552 1.00 49.06 93 ARG A O 1
ATOM 757 N N . TYR A 1 94 ? -3.537 5.342 -10.237 1.00 52.75 94 TYR A N 1
ATOM 758 C CA . TYR A 1 94 ? -2.580 6.123 -9.485 1.00 52.75 94 TYR A CA 1
ATOM 759 C C . TYR A 1 94 ? -2.571 7.526 -10.090 1.00 52.75 94 TYR A C 1
ATOM 761 O O . TYR A 1 94 ? -2.430 7.671 -11.306 1.00 52.75 94 TYR A O 1
ATOM 769 N N . ASP A 1 95 ? -2.766 8.552 -9.269 1.00 57.16 95 ASP A N 1
ATOM 770 C CA . ASP A 1 95 ? -2.664 9.928 -9.732 1.00 57.16 95 ASP A CA 1
ATOM 771 C C . ASP A 1 95 ? -1.187 10.245 -9.988 1.00 57.16 95 ASP A C 1
ATOM 773 O O . ASP A 1 95 ? -0.429 10.667 -9.110 1.00 57.16 95 ASP A O 1
ATOM 777 N N . PHE A 1 96 ? -0.753 9.988 -11.223 1.00 57.81 96 PHE A N 1
ATOM 778 C CA . PHE A 1 96 ? 0.608 10.264 -11.664 1.00 57.81 96 PHE A CA 1
ATOM 779 C C . PHE A 1 96 ? 0.945 11.753 -11.585 1.00 57.81 96 PHE A C 1
ATOM 781 O O . PHE A 1 96 ? 2.132 12.095 -11.606 1.00 57.81 96 PHE A O 1
ATOM 788 N N . GLU A 1 97 ? -0.046 12.647 -11.463 1.00 58.06 97 GLU A N 1
ATOM 789 C CA . GLU A 1 97 ? 0.238 14.055 -11.233 1.00 58.06 97 GLU A CA 1
ATOM 790 C C . GLU A 1 97 ? 0.792 14.323 -9.832 1.00 58.06 97 GLU A C 1
ATOM 792 O O . GLU A 1 97 ? 1.631 15.215 -9.650 1.00 58.06 97 GLU A O 1
ATOM 797 N N . LYS A 1 98 ? 0.406 13.492 -8.865 1.00 57.38 98 LYS A N 1
ATOM 798 C CA . LYS A 1 98 ? 0.842 13.585 -7.474 1.00 57.38 98 LYS A CA 1
ATOM 799 C C . LYS A 1 98 ? 2.004 12.631 -7.136 1.00 57.38 98 LYS A C 1
ATOM 801 O O . LYS A 1 98 ? 2.410 12.546 -5.979 1.00 57.38 98 LYS A O 1
ATOM 806 N N . MET A 1 99 ? 2.588 11.943 -8.131 1.00 60.66 99 MET A N 1
ATOM 807 C CA . MET A 1 99 ? 3.724 11.025 -7.934 1.00 60.66 99 MET A CA 1
ATOM 808 C C . MET A 1 99 ? 4.986 11.755 -7.435 1.00 60.66 99 MET A C 1
ATOM 810 O O . MET A 1 99 ? 5.509 12.609 -8.161 1.00 60.66 99 MET A O 1
ATOM 814 N N . PRO A 1 100 ? 5.569 11.367 -6.283 1.00 58.41 100 PRO A N 1
ATOM 815 C CA . PRO A 1 100 ? 6.877 11.867 -5.867 1.00 58.41 100 PRO A CA 1
ATOM 816 C C . PRO A 1 100 ? 8.003 11.398 -6.804 1.00 58.41 100 PRO A C 1
ATOM 818 O O . PRO A 1 100 ? 8.058 10.231 -7.201 1.00 58.41 100 PRO A O 1
ATOM 821 N N . SER A 1 101 ? 8.965 12.273 -7.108 1.00 59.12 101 SER A N 1
ATOM 822 C CA . SER A 1 101 ? 10.019 12.032 -8.111 1.00 59.12 101 SER A CA 1
ATOM 823 C C . SER A 1 101 ? 10.901 10.812 -7.819 1.00 59.12 101 SER A C 1
ATOM 825 O O . SER A 1 101 ? 11.350 10.128 -8.739 1.00 59.12 101 SER A O 1
ATOM 827 N N . PHE A 1 102 ? 11.135 10.503 -6.541 1.00 57.41 102 PHE A N 1
ATOM 828 C CA . PHE A 1 102 ? 11.908 9.324 -6.143 1.00 57.41 102 PHE A CA 1
ATOM 829 C C . PHE A 1 102 ? 11.160 8.014 -6.431 1.00 57.41 102 PHE A C 1
ATOM 831 O O . PHE A 1 102 ? 11.795 7.042 -6.822 1.00 57.41 102 PHE A O 1
ATOM 838 N N . ILE A 1 103 ? 9.824 7.991 -6.317 1.00 62.91 103 ILE A N 1
ATOM 839 C CA . ILE A 1 103 ? 8.997 6.827 -6.669 1.00 62.91 103 ILE A CA 1
ATOM 840 C C . ILE A 1 103 ? 9.034 6.596 -8.176 1.00 62.91 103 ILE A C 1
ATOM 842 O O . ILE A 1 103 ? 9.220 5.462 -8.611 1.00 62.91 103 ILE A O 1
ATOM 846 N N . ALA A 1 104 ? 8.939 7.666 -8.969 1.00 63.81 104 ALA A N 1
ATOM 847 C CA . ALA A 1 104 ? 9.070 7.577 -10.419 1.00 63.81 104 ALA A CA 1
ATOM 848 C C . ALA A 1 104 ? 10.439 6.996 -10.820 1.00 63.81 104 ALA A C 1
ATOM 850 O O . ALA A 1 104 ? 10.513 6.107 -11.667 1.00 63.81 104 ALA A O 1
ATOM 851 N N . LEU A 1 105 ? 11.518 7.441 -10.161 1.00 61.09 105 LEU A N 1
ATOM 852 C CA . LEU A 1 105 ? 12.872 6.921 -10.366 1.00 61.09 105 LEU A CA 1
ATOM 853 C C . LEU A 1 105 ? 12.980 5.441 -9.990 1.00 61.09 105 LEU A C 1
ATOM 855 O O . LEU A 1 105 ? 13.490 4.651 -10.78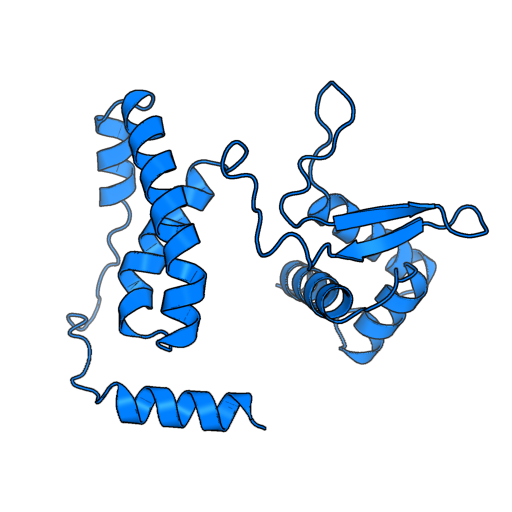3 1.00 61.09 105 LEU A O 1
ATOM 859 N N . THR A 1 106 ? 12.491 5.058 -8.808 1.00 63.19 106 THR A N 1
ATOM 860 C CA . THR A 1 106 ? 12.489 3.663 -8.363 1.00 63.19 106 THR A CA 1
ATOM 861 C C . THR A 1 106 ? 11.705 2.789 -9.334 1.00 63.19 106 THR A C 1
ATOM 863 O O . THR A 1 106 ? 12.232 1.772 -9.760 1.00 63.19 106 THR A O 1
ATOM 866 N N . LEU A 1 107 ? 10.515 3.211 -9.771 1.00 66.44 107 LEU A N 1
ATOM 867 C CA . LEU A 1 107 ? 9.715 2.487 -10.762 1.00 66.44 107 LEU A CA 1
ATOM 868 C C . LEU A 1 107 ? 10.449 2.340 -12.097 1.00 66.44 107 LEU A C 1
ATOM 870 O O . LEU A 1 107 ? 10.525 1.231 -12.618 1.00 66.44 107 LEU A O 1
ATOM 874 N N . GLY A 1 108 ? 11.052 3.411 -12.621 1.00 65.94 108 GLY A N 1
ATOM 875 C CA . GLY A 1 108 ? 11.844 3.350 -13.854 1.00 65.94 108 GLY A CA 1
ATOM 876 C C . GLY A 1 108 ? 13.033 2.386 -13.746 1.00 65.94 108 GLY A C 1
ATOM 877 O O . GLY A 1 108 ? 13.300 1.604 -14.660 1.00 65.94 108 GLY A O 1
ATOM 878 N N . MET A 1 109 ? 13.718 2.371 -12.599 1.00 64.44 109 MET A N 1
ATOM 879 C CA . MET A 1 109 ? 14.784 1.403 -12.321 1.00 64.44 109 MET A CA 1
ATOM 880 C C . MET A 1 109 ? 14.236 -0.027 -12.235 1.00 64.44 109 MET A C 1
ATOM 882 O O . MET A 1 109 ? 14.771 -0.936 -12.868 1.00 64.44 109 MET A O 1
ATOM 886 N N . THR A 1 110 ? 13.148 -0.235 -11.497 1.00 67.00 110 THR A N 1
ATOM 887 C CA . THR A 1 110 ? 12.498 -1.537 -11.343 1.00 67.00 110 THR A CA 1
ATOM 888 C C . THR A 1 110 ? 12.025 -2.088 -12.685 1.00 67.00 110 THR A C 1
ATOM 890 O O . THR A 1 110 ? 12.278 -3.253 -12.969 1.00 67.00 110 THR A O 1
ATOM 893 N N . GLY A 1 111 ? 11.429 -1.270 -13.554 1.00 65.94 111 GLY A N 1
ATOM 894 C CA . GLY A 1 111 ? 11.029 -1.680 -14.902 1.00 65.94 111 GLY A CA 1
ATOM 895 C C . GLY A 1 111 ? 12.209 -2.136 -15.755 1.00 65.94 111 GLY A C 1
ATOM 896 O O . GLY A 1 111 ? 12.171 -3.212 -16.348 1.00 65.94 111 GLY A O 1
ATOM 897 N N . LYS A 1 112 ? 13.306 -1.371 -15.743 1.00 68.62 112 LYS A N 1
ATOM 898 C CA . LYS A 1 112 ? 14.526 -1.705 -16.492 1.00 68.62 112 LYS A CA 1
ATOM 899 C C . LYS A 1 112 ? 15.186 -3.008 -16.023 1.00 68.62 112 LYS A C 1
ATOM 901 O O . LYS A 1 112 ? 15.801 -3.702 -16.830 1.00 68.62 112 LYS A O 1
ATOM 906 N N . HIS A 1 113 ? 15.090 -3.328 -14.732 1.00 66.88 113 HIS A N 1
ATOM 907 C CA . HIS A 1 113 ? 15.816 -4.447 -14.126 1.00 66.88 113 HIS A CA 1
ATOM 908 C C . HIS A 1 113 ? 14.964 -5.703 -13.882 1.00 66.88 113 HIS A C 1
ATOM 910 O O . HIS A 1 113 ? 15.496 -6.806 -13.974 1.00 66.88 113 HIS A O 1
ATOM 916 N N . LEU A 1 114 ? 13.663 -5.562 -13.611 1.00 65.19 114 LEU A N 1
ATOM 917 C CA . LEU A 1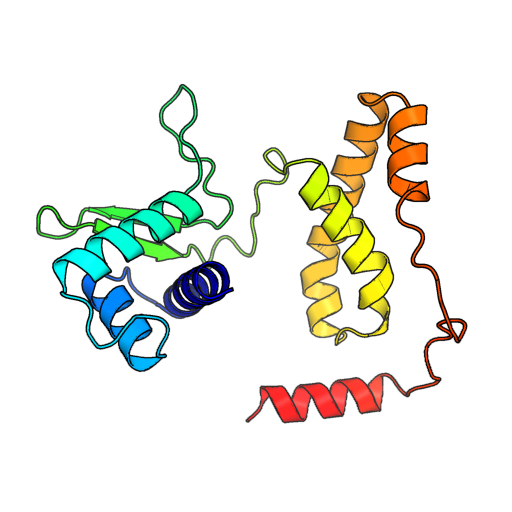 114 ? 12.731 -6.679 -13.418 1.00 65.19 114 LEU A CA 1
ATOM 918 C C . LEU A 1 114 ? 11.936 -7.018 -14.679 1.00 65.19 114 LEU A C 1
ATOM 920 O O . LEU A 1 114 ? 11.459 -8.142 -14.783 1.00 65.19 114 LEU A O 1
ATOM 924 N N . GLY A 1 115 ? 11.833 -6.102 -15.649 1.00 65.25 115 GLY A N 1
ATOM 925 C CA . GLY A 1 115 ? 11.131 -6.328 -16.916 1.00 65.25 115 GLY A CA 1
ATOM 926 C C . GLY A 1 115 ? 11.451 -7.675 -17.576 1.00 65.25 115 GLY A C 1
ATOM 927 O O . GLY A 1 115 ? 10.515 -8.385 -17.914 1.00 65.25 115 GLY A O 1
ATOM 928 N N . PRO A 1 116 ? 12.726 -8.100 -17.680 1.00 65.31 116 PRO A N 1
ATOM 929 C CA . PRO A 1 116 ? 13.062 -9.396 -18.267 1.00 65.31 116 PRO A CA 1
ATOM 930 C C . PRO A 1 116 ? 12.562 -10.606 -17.466 1.00 65.31 116 PRO A C 1
ATOM 932 O O . PRO A 1 116 ? 12.317 -11.645 -18.058 1.00 65.31 116 PRO A O 1
ATOM 935 N N . ILE A 1 117 ? 12.429 -10.480 -16.141 1.00 70.50 117 ILE A N 1
ATOM 936 C CA . ILE A 1 117 ? 12.238 -11.591 -15.187 1.00 70.50 117 ILE A CA 1
ATOM 937 C C . ILE A 1 117 ? 10.758 -11.754 -14.787 1.00 70.50 117 ILE A C 1
ATOM 939 O O . ILE A 1 117 ? 10.366 -12.778 -14.236 1.00 70.50 117 ILE A O 1
ATOM 943 N N . LEU A 1 118 ? 9.916 -10.753 -15.048 1.00 67.88 118 LEU A N 1
ATOM 944 C CA . LEU A 1 118 ? 8.499 -10.786 -14.681 1.00 67.88 118 LEU A CA 1
ATOM 945 C C . LEU A 1 118 ? 7.662 -11.625 -15.667 1.00 67.88 118 LEU A C 1
ATOM 947 O O . LEU A 1 118 ? 7.974 -11.643 -16.856 1.00 67.88 118 LEU A O 1
ATOM 951 N N . PRO A 1 119 ? 6.557 -12.259 -15.227 1.00 72.50 119 PRO A N 1
ATOM 952 C CA . PRO A 1 119 ? 5.600 -12.911 -16.124 1.00 72.50 119 PRO A CA 1
ATOM 953 C C . PRO A 1 119 ? 5.016 -11.939 -17.156 1.00 72.50 119 PRO A C 1
ATOM 955 O O . PRO A 1 119 ? 4.766 -10.771 -16.847 1.00 72.50 119 PRO A O 1
ATOM 958 N N . ALA A 1 120 ? 4.702 -12.421 -18.361 1.00 69.44 120 ALA A N 1
ATOM 959 C CA . ALA A 1 120 ? 4.201 -11.579 -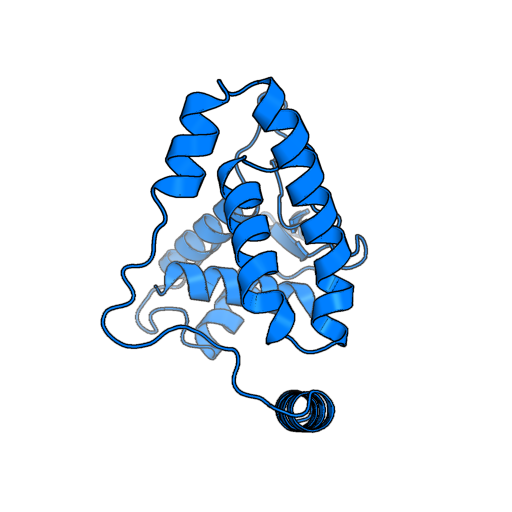19.455 1.00 69.44 120 ALA A CA 1
ATOM 960 C C . ALA A 1 120 ? 2.867 -10.874 -19.129 1.00 69.44 120 ALA A C 1
ATOM 962 O O . ALA A 1 120 ? 2.552 -9.819 -19.681 1.00 69.44 120 ALA A O 1
ATOM 963 N N . GLN A 1 121 ? 2.055 -11.446 -18.238 1.00 62.12 121 GLN A N 1
ATOM 964 C CA . GLN A 1 121 ? 0.840 -10.796 -17.743 1.00 62.12 121 GLN A CA 1
ATOM 965 C C . GLN A 1 121 ? 1.168 -9.613 -16.821 1.00 62.12 121 GLN A C 1
ATOM 967 O O . GLN A 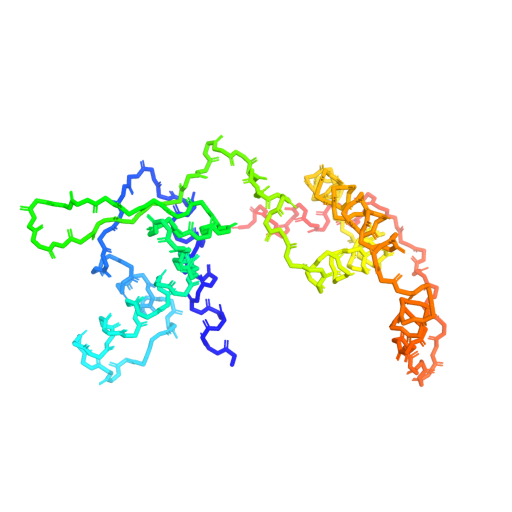1 121 ? 0.696 -8.506 -17.060 1.00 62.12 121 GLN A O 1
ATOM 972 N N . THR A 1 122 ? 2.058 -9.816 -15.850 1.00 64.56 122 THR A N 1
ATOM 973 C CA . THR A 1 122 ? 2.517 -8.769 -14.928 1.00 64.56 122 THR A CA 1
ATOM 974 C C . THR A 1 122 ? 3.250 -7.647 -15.663 1.00 64.56 122 THR A C 1
ATOM 976 O O . THR A 1 122 ? 3.071 -6.478 -15.337 1.00 64.56 122 THR A O 1
ATOM 979 N N . GLN A 1 123 ? 4.028 -7.970 -16.702 1.00 67.44 123 GLN A N 1
ATOM 980 C CA . GLN A 1 123 ? 4.658 -6.962 -17.559 1.00 67.44 123 GLN A CA 1
ATOM 981 C C . GLN A 1 123 ? 3.625 -6.068 -18.259 1.00 67.44 123 GLN A C 1
ATOM 983 O O . GLN A 1 123 ? 3.814 -4.857 -18.299 1.00 67.44 123 GLN A O 1
ATOM 988 N N . ARG A 1 124 ? 2.529 -6.642 -18.780 1.00 68.94 124 ARG A N 1
ATOM 989 C CA . ARG A 1 124 ? 1.449 -5.887 -19.444 1.00 68.94 124 ARG A CA 1
ATOM 990 C C . ARG A 1 124 ? 0.654 -5.010 -18.479 1.00 68.94 124 ARG A C 1
ATOM 992 O O . ARG A 1 124 ? 0.200 -3.938 -18.862 1.00 68.94 124 ARG A O 1
ATOM 999 N N . GLU A 1 125 ? 0.479 -5.457 -17.241 1.00 67.12 125 GLU A N 1
ATOM 1000 C CA . GLU A 1 125 ? -0.181 -4.662 -16.201 1.00 67.12 125 GLU A CA 1
ATOM 1001 C C . GLU A 1 125 ? 0.721 -3.508 -15.728 1.00 67.12 125 GLU A C 1
ATOM 1003 O O . GLU A 1 125 ? 0.255 -2.385 -15.534 1.00 67.12 125 GLU A O 1
ATOM 1008 N N . LEU A 1 126 ? 2.032 -3.746 -15.612 1.00 67.44 126 LEU A N 1
ATOM 1009 C CA . LEU A 1 126 ? 3.001 -2.745 -15.158 1.00 67.44 126 LEU A CA 1
ATOM 1010 C C . LEU A 1 126 ? 3.483 -1.793 -16.257 1.00 67.44 126 LEU A C 1
ATOM 1012 O O . LEU A 1 126 ? 3.939 -0.696 -15.939 1.00 67.44 126 LEU A O 1
ATOM 1016 N N . SER A 1 127 ? 3.392 -2.151 -17.539 1.00 67.19 127 SER A N 1
ATOM 1017 C CA . SER A 1 127 ? 3.899 -1.316 -18.637 1.00 67.19 127 SER A CA 1
ATOM 1018 C C . SER A 1 127 ? 3.255 0.070 -18.652 1.00 67.19 127 SER A C 1
ATOM 1020 O O . SER A 1 127 ? 3.958 1.071 -18.782 1.00 67.19 127 SER A O 1
ATOM 1022 N N . GLY A 1 128 ? 1.945 0.155 -18.391 1.00 66.62 128 GLY A N 1
ATOM 1023 C CA . GLY A 1 128 ? 1.240 1.437 -18.299 1.00 66.62 128 GLY A CA 1
ATOM 1024 C C . GLY A 1 128 ? 1.750 2.340 -17.167 1.00 66.62 128 GLY A C 1
ATOM 1025 O O . GLY A 1 128 ? 1.760 3.562 -17.315 1.00 66.62 128 GLY A O 1
ATOM 1026 N N . PHE A 1 129 ? 2.221 1.752 -16.064 1.00 65.25 129 PHE A N 1
ATOM 1027 C CA . PHE A 1 129 ? 2.829 2.474 -14.942 1.00 65.25 129 PHE A CA 1
ATOM 1028 C C . PHE A 1 129 ? 4.231 2.950 -15.250 1.00 65.25 129 PHE A C 1
ATOM 1030 O O . PHE A 1 129 ? 4.569 4.102 -14.981 1.00 65.25 129 PHE A O 1
ATOM 1037 N N . LEU A 1 130 ? 5.040 2.054 -15.805 1.00 67.56 130 LEU A N 1
ATOM 1038 C CA . LEU A 1 130 ? 6.430 2.329 -16.132 1.00 67.56 130 LEU A CA 1
ATOM 1039 C C . LEU A 1 130 ? 6.525 3.451 -17.168 1.00 67.56 130 LEU A C 1
ATOM 1041 O O . LEU A 1 130 ? 7.275 4.401 -16.961 1.00 67.56 130 LEU A O 1
ATOM 1045 N N . GLU A 1 131 ? 5.683 3.430 -18.203 1.00 67.69 131 GLU A N 1
ATOM 1046 C CA . GLU A 1 131 ? 5.625 4.502 -19.205 1.00 67.69 131 GLU A CA 1
ATOM 1047 C C . GLU A 1 131 ? 5.200 5.855 -18.614 1.00 67.69 131 GLU A C 1
ATOM 1049 O O . GLU A 1 131 ? 5.663 6.916 -19.036 1.00 67.69 131 GLU A O 1
ATOM 1054 N N . GLN A 1 132 ? 4.277 5.861 -17.651 1.00 64.38 132 GLN A N 1
ATOM 1055 C CA . GLN A 1 132 ? 3.831 7.099 -17.007 1.00 64.38 132 GLN A CA 1
ATOM 1056 C C . GLN A 1 132 ? 4.873 7.643 -16.022 1.00 64.38 132 GLN A C 1
ATOM 1058 O O . GLN A 1 132 ? 5.128 8.849 -16.018 1.00 64.38 132 GLN A O 1
ATOM 1063 N N . ALA A 1 133 ? 5.546 6.768 -15.272 1.00 64.69 133 ALA A N 1
ATOM 1064 C CA . ALA A 1 133 ? 6.689 7.127 -14.438 1.00 64.69 133 ALA A CA 1
ATOM 1065 C C . ALA A 1 133 ? 7.846 7.698 -15.280 1.00 64.69 133 ALA A C 1
ATOM 1067 O O . ALA A 1 133 ? 8.417 8.730 -14.922 1.00 64.69 133 ALA A O 1
ATOM 1068 N N . GLU A 1 134 ? 8.145 7.101 -16.438 1.00 64.88 134 GLU A N 1
ATOM 1069 C CA . GLU A 1 134 ? 9.142 7.618 -17.385 1.00 64.88 134 GLU A CA 1
ATOM 1070 C C . GLU A 1 134 ? 8.760 8.993 -17.944 1.00 64.88 134 GLU A C 1
ATOM 1072 O O . GLU A 1 134 ? 9.598 9.898 -17.978 1.00 64.88 134 GLU A O 1
ATOM 1077 N N . ARG A 1 135 ? 7.491 9.198 -18.321 1.00 66.62 135 ARG A N 1
ATOM 1078 C CA . ARG A 1 135 ? 6.990 10.514 -18.756 1.00 66.62 135 ARG A CA 1
ATOM 1079 C C . ARG A 1 135 ? 7.148 11.576 -17.666 1.00 66.62 135 ARG A C 1
ATOM 1081 O O . ARG A 1 135 ? 7.594 12.687 -17.957 1.00 66.62 135 ARG A O 1
ATOM 1088 N N . ARG A 1 136 ? 6.847 11.241 -16.408 1.00 65.06 136 ARG A N 1
ATOM 1089 C CA . ARG A 1 136 ? 7.046 12.132 -15.252 1.00 65.06 136 ARG A CA 1
ATOM 1090 C C . ARG A 1 136 ? 8.518 12.449 -15.016 1.00 65.06 136 ARG A C 1
ATOM 1092 O O . ARG A 1 136 ? 8.860 13.618 -14.860 1.00 65.06 136 ARG A O 1
ATOM 1099 N N . LEU A 1 137 ? 9.397 11.451 -15.077 1.00 62.53 137 LEU A N 1
ATOM 1100 C CA . LEU A 1 137 ? 10.846 11.657 -14.994 1.00 62.53 137 LEU A CA 1
ATOM 1101 C C . LEU A 1 137 ? 11.363 12.562 -16.116 1.00 62.53 137 LEU A C 1
ATOM 1103 O O . LEU A 1 137 ? 12.202 13.427 -15.870 1.00 62.53 137 LEU A O 1
ATOM 1107 N N . ALA A 1 138 ? 10.852 12.404 -17.338 1.00 63.72 138 ALA A N 1
ATOM 1108 C CA . ALA A 1 138 ? 11.211 13.257 -18.465 1.00 63.72 138 ALA A CA 1
ATOM 1109 C C . ALA A 1 138 ? 10.780 14.718 -18.243 1.00 63.72 138 ALA A C 1
ATOM 1111 O O . ALA A 1 138 ? 11.535 15.631 -18.575 1.00 63.72 138 ALA A O 1
ATOM 1112 N N . LEU A 1 139 ? 9.616 14.958 -17.634 1.00 65.69 139 LEU A N 1
ATOM 1113 C CA . LEU A 1 139 ? 9.153 16.303 -17.267 1.00 65.69 139 LEU A CA 1
ATOM 1114 C C . LEU A 1 139 ? 9.972 16.903 -16.111 1.00 65.69 139 LEU A C 1
ATOM 1116 O O . LEU A 1 139 ? 10.391 18.057 -16.185 1.00 65.69 139 LEU A O 1
AT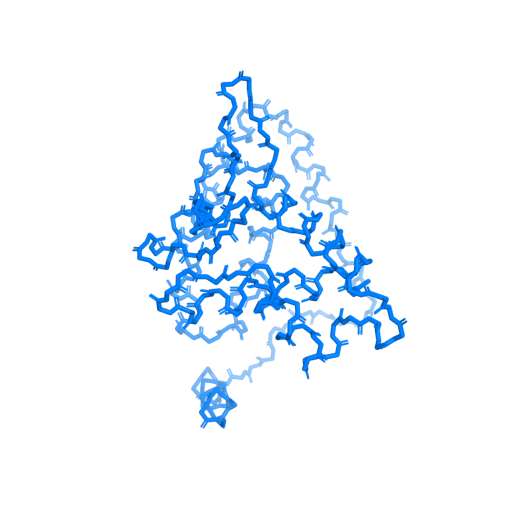OM 1120 N N . GLU A 1 140 ? 10.268 16.112 -15.083 1.00 54.97 140 GLU A N 1
ATOM 1121 C CA . GLU A 1 140 ? 11.094 16.492 -13.929 1.00 54.97 140 GLU A CA 1
ATOM 1122 C C . GLU A 1 140 ? 12.550 16.781 -14.318 1.00 54.97 140 GLU A C 1
ATOM 1124 O O . GLU A 1 140 ? 13.150 17.725 -13.811 1.00 54.97 140 GLU A O 1
ATOM 1129 N N . SER A 1 141 ? 13.115 16.046 -15.281 1.00 52.41 141 SER A N 1
ATOM 1130 C CA . SER A 1 141 ? 14.459 16.304 -15.821 1.00 52.41 141 SER A CA 1
ATOM 1131 C C . SER A 1 141 ? 14.598 17.665 -16.514 1.00 52.41 141 SER A C 1
ATOM 1133 O O . SER A 1 141 ? 15.715 18.145 -16.695 1.00 52.41 141 SER A O 1
ATOM 1135 N N . ARG A 1 142 ? 13.477 18.311 -16.875 1.00 54.91 142 ARG A N 1
ATOM 1136 C CA . ARG A 1 142 ? 13.460 19.699 -17.367 1.00 54.91 142 ARG A CA 1
ATOM 1137 C C . ARG A 1 142 ? 13.487 20.725 -16.226 1.00 54.91 142 ARG A C 1
ATOM 1139 O O . ARG A 1 142 ? 13.873 21.864 -16.465 1.00 54.91 142 ARG A O 1
ATOM 1146 N N . ARG A 1 143 ? 13.077 20.341 -15.009 1.00 52.38 143 ARG A N 1
ATOM 1147 C CA . ARG A 1 143 ? 13.070 21.177 -13.790 1.00 52.38 143 ARG A CA 1
ATOM 1148 C C . ARG A 1 143 ? 14.321 20.985 -12.927 1.00 52.38 143 ARG A C 1
ATOM 1150 O O . ARG A 1 143 ? 14.827 21.949 -12.361 1.00 52.38 143 ARG A O 1
ATOM 1157 N N . LEU A 1 144 ? 14.838 19.763 -12.831 1.00 48.47 144 LEU A N 1
ATOM 1158 C CA . LEU A 1 144 ? 16.095 19.447 -12.155 1.00 48.47 144 LEU A CA 1
ATOM 1159 C C . LEU A 1 144 ? 17.269 19.758 -13.088 1.00 48.47 144 LEU A C 1
ATOM 1161 O O . LEU A 1 144 ? 17.286 19.328 -14.237 1.00 48.47 144 LEU A O 1
ATOM 1165 N N . SER A 1 145 ? 18.289 20.465 -12.588 1.00 48.25 145 SER A N 1
ATOM 1166 C CA . SER A 1 145 ? 19.564 20.613 -13.303 1.00 48.25 145 SER A CA 1
ATOM 1167 C C . SER A 1 145 ? 20.041 19.237 -13.775 1.00 48.25 145 SER A C 1
ATOM 1169 O O . SER A 1 145 ? 20.206 18.321 -12.962 1.00 48.25 145 SER A O 1
ATOM 1171 N N . ALA A 1 146 ? 20.274 19.096 -15.084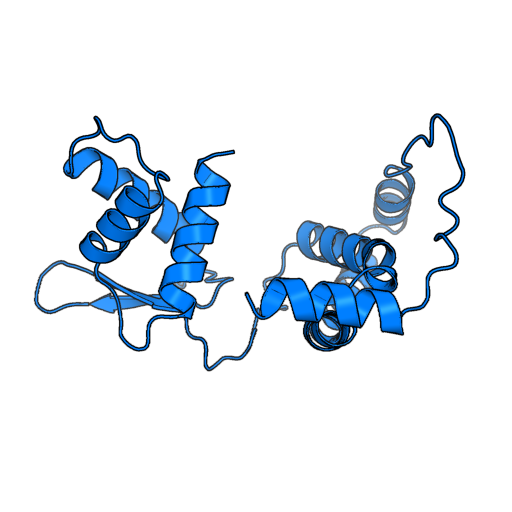 1.00 51.06 146 ALA A N 1
ATOM 1172 C CA . ALA A 1 146 ? 20.680 17.847 -15.732 1.00 51.06 146 ALA A CA 1
ATOM 1173 C C . ALA A 1 146 ? 21.875 17.162 -15.037 1.00 51.06 146 ALA A C 1
ATOM 1175 O O . ALA A 1 146 ? 22.030 15.947 -15.131 1.00 51.06 146 ALA A O 1
ATOM 1176 N N . HIS A 1 147 ? 22.692 17.929 -14.307 1.00 48.62 147 HIS A N 1
ATOM 1177 C CA . HIS A 1 147 ? 23.819 17.458 -13.509 1.00 48.62 147 HIS A CA 1
ATOM 1178 C C . HIS A 1 147 ? 23.404 16.641 -12.270 1.00 48.62 147 HIS A C 1
ATOM 1180 O O . HIS A 1 147 ? 24.000 15.600 -12.003 1.00 48.62 147 HIS A O 1
ATOM 1186 N N . HIS A 1 148 ? 22.369 17.054 -11.529 1.00 49.41 148 HIS A N 1
ATOM 1187 C CA . HIS A 1 148 ? 21.882 16.307 -10.358 1.00 49.41 148 HIS A CA 1
ATOM 1188 C C . HIS A 1 148 ? 21.210 14.999 -10.763 1.00 49.41 148 HIS A C 1
ATOM 1190 O O . HIS A 1 148 ? 21.421 13.976 -10.122 1.00 49.41 148 HIS A O 1
ATOM 1196 N N . TYR A 1 149 ? 20.470 15.019 -11.871 1.00 51.41 149 TYR A N 1
ATOM 1197 C CA . TYR A 1 149 ? 19.831 13.832 -12.424 1.00 51.41 149 TYR A CA 1
ATOM 1198 C C . TYR A 1 149 ? 20.854 12.798 -12.913 1.00 51.41 149 TYR A C 1
ATOM 1200 O O . TYR A 1 149 ? 20.756 11.622 -12.571 1.00 51.41 149 TYR A O 1
ATOM 1208 N N . ARG A 1 150 ? 21.879 13.239 -13.659 1.00 51.06 150 ARG A N 1
ATOM 1209 C CA . ARG A 1 150 ? 22.971 12.368 -14.120 1.00 51.06 150 ARG A CA 1
ATOM 1210 C C . ARG A 1 150 ? 23.725 11.775 -12.930 1.00 51.06 150 ARG A C 1
ATOM 1212 O O . ARG A 1 150 ? 23.871 10.569 -12.843 1.00 51.06 150 ARG A O 1
ATOM 1219 N N . ARG A 1 151 ? 24.059 12.601 -11.936 1.00 50.88 151 ARG A N 1
ATOM 1220 C CA . ARG A 1 151 ? 24.734 12.155 -10.714 1.00 50.88 151 ARG A CA 1
ATOM 1221 C C . ARG A 1 151 ? 23.896 11.183 -9.878 1.00 50.88 151 ARG A C 1
ATOM 1223 O O . ARG A 1 151 ? 24.476 10.290 -9.290 1.00 50.88 151 ARG A O 1
ATOM 1230 N N . LEU A 1 152 ? 22.569 11.318 -9.819 1.00 51.75 152 LEU A N 1
ATOM 1231 C CA . LEU A 1 152 ? 21.699 10.389 -9.082 1.00 51.75 152 LEU A CA 1
ATOM 1232 C C . LEU A 1 152 ? 21.528 9.053 -9.823 1.00 51.75 152 LEU A C 1
ATOM 1234 O O . LEU A 1 152 ? 21.543 7.996 -9.202 1.00 51.75 152 LEU A O 1
ATOM 1238 N N . LYS A 1 153 ? 21.409 9.108 -11.154 1.00 49.16 153 LYS A N 1
ATOM 1239 C CA . LYS A 1 153 ? 21.387 7.938 -12.039 1.00 49.16 153 LYS A CA 1
ATOM 1240 C C . LYS A 1 153 ? 22.712 7.168 -12.002 1.00 49.16 153 LYS A C 1
ATOM 1242 O O . LYS A 1 153 ? 22.690 5.943 -11.963 1.00 49.16 153 LYS A O 1
ATOM 1247 N N . ASP A 1 154 ? 23.833 7.885 -11.988 1.00 48.78 154 ASP A N 1
ATOM 1248 C CA . ASP A 1 154 ? 25.186 7.321 -12.016 1.00 48.78 154 ASP A CA 1
ATOM 1249 C C . ASP A 1 154 ? 25.709 6.969 -10.604 1.00 48.78 154 ASP A C 1
ATOM 1251 O O . ASP A 1 154 ? 26.588 6.130 -10.466 1.00 48.78 154 ASP A O 1
ATOM 1255 N N . ALA A 1 155 ? 25.167 7.562 -9.529 1.00 47.50 155 ALA A N 1
ATOM 1256 C CA . ALA A 1 155 ? 25.529 7.215 -8.145 1.00 47.50 155 ALA A CA 1
ATOM 1257 C C . ALA A 1 155 ? 24.980 5.853 -7.699 1.00 47.50 155 ALA A C 1
ATOM 1259 O O . ALA A 1 155 ? 25.434 5.310 -6.692 1.00 47.50 155 ALA A O 1
ATOM 1260 N N . VAL A 1 156 ? 24.016 5.294 -8.432 1.00 43.88 156 VAL A N 1
ATOM 1261 C CA . VAL A 1 156 ? 23.499 3.946 -8.189 1.00 43.88 156 VAL A CA 1
ATOM 1262 C C . VAL A 1 156 ? 24.209 2.964 -9.120 1.00 43.88 156 VAL A C 1
ATOM 1264 O O . VAL A 1 156 ? 23.606 2.322 -9.976 1.00 43.88 156 VAL A O 1
ATOM 1267 N N . GLU A 1 157 ? 25.523 2.844 -8.950 1.00 43.50 157 GLU A N 1
ATOM 1268 C CA . GLU A 1 157 ? 26.279 1.700 -9.452 1.00 43.50 157 GLU A CA 1
ATOM 1269 C C . GLU A 1 157 ? 26.271 0.602 -8.388 1.00 43.50 157 GLU A C 1
ATOM 1271 O O . GLU A 1 157 ? 26.861 0.725 -7.312 1.00 43.50 157 GLU A O 1
ATOM 1276 N N . PHE A 1 158 ? 25.606 -0.514 -8.689 1.00 42.12 158 PHE A N 1
ATOM 1277 C CA . PHE A 1 158 ? 25.834 -1.736 -7.932 1.00 42.12 158 PHE A CA 1
ATOM 1278 C C . PHE A 1 158 ? 27.259 -2.206 -8.217 1.00 42.12 158 PHE A C 1
ATOM 1280 O O . PHE A 1 158 ? 27.570 -2.631 -9.330 1.00 42.12 158 PHE A O 1
ATOM 1287 N N . SER A 1 159 ? 28.120 -2.173 -7.198 1.00 37.81 159 SER A N 1
ATOM 1288 C CA . SER A 1 159 ? 29.390 -2.892 -7.239 1.00 37.81 159 SER A CA 1
ATOM 1289 C C . SER A 1 159 ? 29.089 -4.386 -7.370 1.00 37.81 159 SER A C 1
ATOM 1291 O O . SER A 1 159 ? 28.754 -5.065 -6.397 1.00 37.81 159 SER A O 1
ATOM 1293 N N . GLN A 1 160 ? 29.181 -4.898 -8.598 1.00 44.19 160 GLN A N 1
ATOM 1294 C CA . GLN A 1 160 ? 29.189 -6.325 -8.896 1.00 44.19 160 GLN A CA 1
ATOM 1295 C C . GLN A 1 160 ? 30.503 -6.911 -8.380 1.00 44.19 160 GLN A C 1
ATOM 1297 O O . GLN A 1 160 ? 31.445 -7.148 -9.136 1.00 44.19 160 GLN A O 1
ATOM 1302 N N . ARG A 1 161 ? 30.597 -7.168 -7.075 1.00 41.06 161 ARG A N 1
ATOM 1303 C CA . ARG A 1 161 ? 31.595 -8.118 -6.583 1.00 41.06 161 ARG A CA 1
ATOM 1304 C C . ARG A 1 161 ? 31.176 -9.516 -7.048 1.00 41.06 161 ARG A C 1
ATOM 1306 O O . ARG A 1 161 ? 30.489 -10.222 -6.323 1.00 41.06 161 ARG A O 1
ATOM 1313 N N . GLY A 1 162 ? 31.558 -9.888 -8.273 1.00 44.75 162 GLY A N 1
ATOM 1314 C CA . GLY A 1 162 ? 31.620 -11.291 -8.691 1.00 44.75 162 GLY A CA 1
ATOM 1315 C C . GLY A 1 162 ? 31.346 -11.580 -10.163 1.00 44.75 162 GLY A C 1
ATOM 1316 O O . GLY A 1 162 ? 32.196 -12.172 -10.815 1.00 44.75 162 GLY A O 1
ATOM 1317 N N . HIS A 1 163 ? 30.187 -11.204 -10.708 1.00 46.78 163 HIS A N 1
ATOM 1318 C CA . HIS A 1 163 ? 29.782 -11.667 -12.041 1.00 46.78 163 HIS A CA 1
ATOM 1319 C C . HIS A 1 163 ? 28.892 -10.655 -12.768 1.00 46.78 163 HIS A C 1
ATOM 1321 O O . HIS A 1 163 ? 27.971 -10.088 -12.181 1.00 46.78 163 HIS A O 1
ATOM 1327 N N . ALA A 1 164 ? 29.148 -10.474 -14.068 1.00 46.06 164 ALA A N 1
ATOM 1328 C CA . ALA A 1 164 ? 28.265 -9.730 -14.953 1.00 46.06 164 ALA A CA 1
ATOM 1329 C C . ALA A 1 164 ? 26.885 -10.396 -14.966 1.00 46.06 164 ALA A C 1
ATOM 1331 O O . ALA A 1 164 ? 26.779 -11.578 -15.300 1.00 46.06 164 ALA A O 1
ATOM 1332 N N . LEU A 1 165 ? 25.836 -9.638 -14.634 1.00 48.50 165 LEU A N 1
ATOM 1333 C CA . LEU A 1 165 ? 24.439 -10.039 -14.815 1.00 48.50 165 LEU A CA 1
ATOM 1334 C C . LEU A 1 165 ? 24.129 -10.156 -16.316 1.00 48.50 165 LEU A C 1
ATOM 1336 O O . LEU A 1 165 ? 23.454 -9.316 -16.905 1.00 48.50 165 LEU A O 1
ATOM 1340 N N . ARG A 1 166 ? 24.644 -11.201 -16.963 1.00 49.22 166 ARG A N 1
ATOM 1341 C CA . ARG A 1 166 ? 23.992 -11.750 -18.145 1.00 49.22 166 ARG A CA 1
ATOM 1342 C C . ARG A 1 166 ? 22.743 -12.442 -17.627 1.00 49.22 166 ARG A C 1
ATOM 1344 O O . ARG A 1 166 ? 22.850 -13.317 -16.770 1.00 49.22 166 ARG A O 1
ATOM 1351 N N . ALA A 1 167 ? 21.574 -12.031 -18.114 1.00 49.56 167 ALA A N 1
ATOM 1352 C CA . ALA A 1 167 ? 20.371 -12.827 -17.926 1.00 49.56 167 ALA A CA 1
ATOM 1353 C C . ALA A 1 167 ? 20.709 -14.258 -18.365 1.00 49.56 167 ALA A C 1
ATOM 1355 O O . ALA A 1 167 ? 21.243 -14.452 -19.462 1.00 49.56 167 ALA A O 1
ATOM 1356 N N . ALA A 1 168 ? 20.500 -15.239 -17.484 1.00 52.94 168 ALA A N 1
ATOM 1357 C CA . ALA A 1 168 ? 20.660 -16.631 -17.872 1.00 52.94 168 ALA A CA 1
ATOM 1358 C C . ALA A 1 168 ? 19.771 -16.877 -19.104 1.00 52.94 168 ALA A C 1
ATOM 1360 O O . ALA A 1 168 ? 18.664 -16.338 -19.145 1.00 52.94 168 ALA A O 1
ATOM 1361 N N . PRO A 1 169 ? 20.223 -17.626 -20.122 1.00 57.75 169 PRO A N 1
ATOM 1362 C CA . PRO A 1 169 ? 19.337 -18.025 -21.201 1.00 57.75 169 PRO A CA 1
ATOM 1363 C C . PRO A 1 169 ? 18.304 -18.980 -20.600 1.00 57.75 169 PRO A C 1
ATOM 1365 O O . PRO A 1 169 ? 18.584 -20.156 -20.387 1.00 57.75 169 PRO A O 1
ATOM 1368 N N . TYR A 1 170 ? 17.137 -18.457 -20.252 1.00 66.19 170 TYR A N 1
ATOM 1369 C CA . TYR A 1 170 ? 15.991 -19.251 -19.845 1.00 66.19 170 TYR A CA 1
ATOM 1370 C C . TYR A 1 170 ? 14.876 -19.052 -20.858 1.00 66.19 170 TYR A C 1
ATOM 1372 O O . TYR A 1 170 ? 14.738 -17.985 -21.457 1.00 66.19 170 TYR A O 1
ATOM 1380 N N . ASP A 1 171 ? 14.099 -20.107 -21.060 1.00 72.69 171 ASP A N 1
ATOM 1381 C CA . ASP A 1 171 ? 12.931 -20.069 -21.922 1.00 72.69 171 ASP A CA 1
ATOM 1382 C C . ASP A 1 171 ? 11.800 -19.310 -21.201 1.00 72.69 171 ASP A C 1
ATOM 1384 O O . ASP A 1 171 ? 11.360 -19.747 -20.127 1.00 72.69 171 ASP A O 1
ATOM 1388 N N . PRO A 1 172 ? 11.312 -18.184 -21.756 1.00 68.19 172 PRO A N 1
ATOM 1389 C CA . PRO A 1 172 ? 10.191 -17.440 -21.190 1.00 68.19 172 PRO A CA 1
ATOM 1390 C C . PRO A 1 172 ? 8.937 -18.302 -20.993 1.00 68.19 172 PRO A C 1
ATOM 1392 O O . PRO A 1 172 ? 8.180 -18.056 -20.058 1.00 68.19 172 PRO A O 1
ATOM 1395 N N . ALA A 1 173 ? 8.727 -19.333 -21.822 1.00 72.06 173 ALA A N 1
ATOM 1396 C CA . ALA A 1 173 ? 7.582 -20.237 -21.704 1.00 72.06 173 ALA A CA 1
ATOM 1397 C C . ALA A 1 173 ? 7.675 -21.142 -20.465 1.00 72.06 173 ALA A C 1
ATOM 1399 O O . ALA A 1 173 ? 6.668 -21.414 -19.805 1.00 72.06 173 ALA A O 1
ATOM 1400 N N . VAL A 1 174 ? 8.887 -21.577 -20.107 1.00 74.62 174 VAL A N 1
ATOM 1401 C CA . VAL A 1 174 ? 9.133 -22.366 -18.890 1.00 74.62 174 VAL A CA 1
ATOM 1402 C C . VAL A 1 174 ? 8.929 -21.498 -17.654 1.00 74.62 174 VAL A C 1
ATOM 1404 O O . VAL A 1 174 ? 8.284 -21.929 -16.701 1.00 74.62 174 VAL A O 1
ATOM 1407 N N . LEU A 1 175 ? 9.416 -20.256 -17.687 1.00 70.50 175 LEU A N 1
ATOM 1408 C CA . LEU A 1 175 ? 9.224 -19.306 -16.596 1.00 70.50 175 LEU A CA 1
ATOM 1409 C C . LEU A 1 175 ? 7.732 -19.001 -16.372 1.00 70.50 175 LEU A C 1
ATOM 1411 O O . LEU A 1 175 ? 7.260 -19.057 -15.238 1.00 70.50 175 LEU A O 1
ATOM 1415 N N . ASP A 1 176 ? 6.978 -18.754 -17.446 1.00 68.81 176 ASP A N 1
ATOM 1416 C CA . ASP A 1 176 ? 5.530 -18.516 -17.385 1.00 68.81 176 ASP A CA 1
ATOM 1417 C C . ASP A 1 176 ? 4.770 -19.736 -16.835 1.00 68.81 176 ASP A C 1
ATOM 1419 O O . ASP A 1 176 ? 3.872 -19.598 -16.005 1.00 68.81 176 ASP A O 1
ATOM 1423 N N . THR A 1 177 ? 5.194 -20.947 -17.210 1.00 77.19 177 THR A N 1
ATOM 1424 C CA . THR A 1 177 ? 4.634 -22.200 -16.678 1.00 77.19 177 THR A CA 1
ATOM 1425 C C . THR A 1 177 ? 4.894 -22.344 -15.176 1.00 77.19 177 THR A C 1
ATOM 1427 O O . THR A 1 177 ? 3.974 -22.671 -14.426 1.00 77.19 177 THR A O 1
ATOM 1430 N N . CYS A 1 178 ? 6.116 -22.054 -14.716 1.00 71.81 178 CYS A N 1
ATOM 1431 C CA . CYS A 1 178 ? 6.458 -22.060 -13.293 1.00 71.81 178 CYS A CA 1
ATOM 1432 C C . CYS A 1 178 ? 5.622 -21.044 -12.505 1.00 71.81 178 CYS A C 1
ATOM 1434 O O . CYS A 1 178 ? 5.079 -21.379 -11.454 1.00 71.81 178 CYS A O 1
ATOM 1436 N N . TYR A 1 179 ? 5.470 -19.820 -13.017 1.00 70.38 179 TYR A N 1
ATOM 1437 C CA . TYR A 1 179 ? 4.659 -18.797 -12.356 1.00 70.38 179 TYR A CA 1
ATOM 1438 C C . TYR A 1 179 ? 3.176 -19.154 -12.324 1.00 70.38 179 TYR A C 1
ATOM 1440 O O . TYR A 1 179 ? 2.541 -18.986 -11.285 1.00 70.38 179 TYR A O 1
ATOM 1448 N N . ARG A 1 180 ? 2.631 -19.704 -13.415 1.00 69.31 180 ARG A N 1
ATOM 1449 C CA . ARG A 1 180 ? 1.258 -20.222 -13.433 1.00 69.31 180 ARG A CA 1
ATOM 1450 C C . ARG A 1 180 ? 1.063 -21.286 -12.363 1.00 69.31 180 ARG A C 1
ATOM 1452 O O . ARG A 1 180 ? 0.130 -21.158 -11.584 1.00 69.31 180 ARG A O 1
ATOM 1459 N N . ALA A 1 181 ? 1.968 -22.260 -12.273 1.00 68.12 181 ALA A N 1
ATOM 1460 C CA . ALA A 1 181 ? 1.888 -23.331 -11.284 1.00 68.12 181 ALA A CA 1
ATOM 1461 C C . ALA A 1 181 ? 1.916 -22.821 -9.832 1.00 68.12 181 ALA A C 1
ATOM 1463 O O . ALA A 1 181 ? 1.240 -23.396 -8.985 1.00 68.12 181 ALA A O 1
ATOM 1464 N N . ILE A 1 182 ? 2.660 -21.745 -9.551 1.00 67.62 182 ILE A N 1
ATOM 1465 C CA . ILE A 1 182 ? 2.724 -21.116 -8.222 1.00 67.62 182 ILE A CA 1
ATOM 1466 C C . ILE A 1 182 ? 1.451 -20.315 -7.913 1.00 67.62 182 ILE A C 1
ATOM 1468 O O . ILE A 1 182 ? 0.978 -20.342 -6.784 1.00 67.62 182 ILE A O 1
ATOM 1472 N N . ILE A 1 183 ? 0.896 -19.598 -8.895 1.00 59.16 183 ILE A N 1
ATOM 1473 C CA . ILE A 1 183 ? -0.283 -18.734 -8.702 1.00 59.16 183 ILE A CA 1
ATOM 1474 C C . ILE A 1 183 ? -1.589 -19.545 -8.638 1.00 59.16 183 ILE A C 1
ATOM 1476 O O . ILE A 1 183 ? -2.556 -19.088 -8.038 1.00 59.16 183 ILE A O 1
ATOM 1480 N N . THR A 1 184 ? -1.645 -20.730 -9.255 1.00 52.94 184 THR A N 1
ATOM 1481 C CA . THR A 1 184 ? -2.833 -21.607 -9.232 1.00 52.94 184 THR A CA 1
ATOM 1482 C C . THR A 1 184 ? -2.896 -22.583 -8.047 1.00 52.94 184 THR A C 1
ATOM 1484 O O . THR A 1 184 ? -3.781 -23.439 -8.048 1.00 52.94 184 THR A O 1
ATOM 1487 N N . GLN A 1 185 ? -1.978 -22.500 -7.076 1.00 45.78 185 GLN A N 1
ATOM 1488 C CA . GLN A 1 185 ? -2.087 -23.208 -5.787 1.00 45.78 185 GLN A CA 1
ATOM 1489 C C . GLN A 1 185 ? -2.903 -22.396 -4.782 1.00 45.78 185 GLN A C 1
ATOM 1491 O O . GLN A 1 185 ? -3.664 -23.037 -4.024 1.00 45.78 185 GLN A O 1
#

Radius of gyration: 20.26 Å; chains: 1; bounding box: 55×46×46 Å

pLDDT: mean 71.45, std 15.7, range [37.81, 94.75]

Foldseek 3Di:
DLLVVLLVQLLVVQLPDPDWAWLVRSLVSCVVVVSDDPPDDPVRSSVSSVVSVDVCQADQDPVRHGLNQQQWDWDCDPDNTITIHGPCVCPNVRVLVSDDLVVLVVLLVCCVPCVVVDQPVVNVSSVVVNVSSVVSNVVVCVVDPVVVVVCVVVVPDDPPPPDDPPPDPDDSVVSNVVVVVVVVD

Sequence (185 aa):
MDTFLRRLAILEFLSRAAQPRTTGEIIQHLRDGEYLDPRASDSTCQRLVQRDLNFLLGEEDEDGEALNPFGLVRERGERKTFRWQLDTGAGLRYDFEKMPSFIALTLGMTGKHLGPILPAQTQRELSGFLEQAERRLALESRRLSAHHYRRLKDAVEFSQRGHALRAAPYDPAVLDTCYRAIITQ

=== Feature glossary ===
Legend for the data blocks above and below:

— What the protein is —

The amino-acid sequence is the protein's primary structure: the linear order of residues from the N-terminus to the C-terminus, written in one-letter code. Everything else here — the 3D coordinates, the secondary structure, the domain annotations — is ultimately a consequence of this string.

Functional annotations link the protein to curated databases. InterPro entries identify conserved domains and families by matching the sequence against member-database signatures (Pfam, PROSITE, CDD, …). Gene Ontology (GO) terms describe molecular function, biological process, and cellular component in a controlled vocabulary. CATH places the structure in a hierarchical fold classification (Class/Architecture/Topology/Homologous-superfamily). The organism is the source species.

— Where its atoms are —

Atomic coordinates in PDBx/mmCIF format — the same representation the Protein Data Bank distributes. Each line of the _atom_site loop places one backbone atom in Cartesian space (units: ångströms, origin: arbitrary).

The six renders are orthographic views along the three Cartesian axes in both directions. Representation (cartoon, sticks, or surface) and color scheme (sequence-rainbow or by-chain) vary across proteins so the training set covers all the common visualization conventions.

— Local backbone conformation —

Eight-state secondary structure (DSSP): H is the canonical α-helix, G the tighter 3₁₀-helix, I the wider π-helix; E/B are β-structure, T and S are turns and bends, and '-' is everything else. DSSP derives these from the pattern of main-chain N–H···O=C hydrogen bonds, not from the sequence.

Three-state secondary structure (P-SEA) collapses the eight DSSP classes into helix (a), strand (b), and coil (c). P-SEA assigns these from Cα geometry alone — distances and angles — without requiring backbone oxygens, so it works on any Cα trace.

φ (phi) and ψ (psi) are the two rotatable backbone dihedrals per residue: φ is the C(i-1)–N–Cα–C torsion, ψ is the N–Cα–C–N(i+1) torsion, both in degrees on (−180°, 180°]. α-helical residues cluster near (−60°, −45°); β-strand residues near (−120°, +130°). A Ramachandran plot is simply a scatter of (φ, ψ) for every residue.

— Global shape and packing —

The geometric summary reports three shape descriptors. Rg (radius of gyration) measures how spread out the Cα atoms are about their centre of mass; compact globular proteins have small Rg, elongated or unfolded ones large. Cα contacts (<8 Å, |i−j|>4) count long-range residue pairs in spatial proximity — high for tightly packed folds, near zero for rods or random coil. The bounding-box extents give the protein's footprint along x, y, z in Å.

SASA measures how much of the protein is reachable by solvent. It is computed by rolling a water-sized probe over the atomic surface and summing the exposed area (Å²). Per-residue SASA distinguishes core (buried, low SASA) from surface (exposed, high SASA) residues; total SASA is a whole-molecule size measure.

Plot images: a contact map (which residues are close in 3D, as an N×N binary image), a Ramachandran scatter (backbone torsion angles, revealing secondary-structure composition at a glance), and — for AlphaFold structures — a PAE heatmap (pairwise prediction confidence).

— Structural neighborhood —

A 3Di character summarizes, for each residue, the relative orientation of the Cα frame of its nearest spatial neighbor. Because it encodes fold topology rather than chemistry, 3Di alignments detect remote structural similarity that sequence alignment misses.

The Foldseek neighbor list gives the closest experimentally determined structures in the PDB, ranked by structural alignment. TM-score near 1 means near-identical fold; near 0.3 means only rough topology match. This is how one finds what a novel AlphaFold prediction most resembles in the solved-structure universe.

— Confidence and disorder —

For AlphaFold models, the B-factor field carries pLDDT — the model's own estimate of local accuracy on a 0–100 scale. Regions with pLDDT<50 should be treated as essentially unmodeled; they often correspond to intrinsically disordered segments.

Crystallographic B-factors measure how much each atom's electron density is smeared out, in Å². They rise in mobile loops and surface residues and fall in the buried interior. In AlphaFold models this column is repurposed to hold pLDDT instead.

Predicted Aligned Error (PAE) is an AlphaFold confidence matrix: entry (i, j) is the expected error in the position of residue j, in ångströms, when the prediction is superimposed on the true structure at residue i. Low PAE within a block of residues means that block is internally rigid and well-predicted; high PAE between two blocks means their relative placement is uncertain even if each block individually is confident.